Protein AF-A0A9W8NUR6-F1 (afdb_monomer)

Organism: NCBI:txid2804962

Secondary structure (DSSP, 8-state):
-EEE--BTTSPPHHHHHHHHHHHHHHTT-HHHHTTSPPEEEEEEE---TTSHHHHHHHHHGGG---B-EEEEEEPPP--GGG---HHHHHHHHHHHHHHHHHIIIII-----SSS---SS-------STT--S-TTTS-TTTT-TT--S---HHHHHHHHHHHHHHHHHHEEETTEE-SS-PPP-SSS--SS----GGGGGGHHHHHHHHHHHHHHHHHHTTS---GGG--TT----TTTTTTTTSHHHHHHHHTEETTEEPP-S---S-TT-

Solvent-accessible surface area (backbone atoms only — not comparable to full-atom values): 16425 Å² total; per-residue (Å²): 111,49,78,47,73,50,52,61,87,55,78,56,68,68,56,53,48,50,51,44,47,52,48,25,63,77,66,71,37,60,74,50,58,79,76,47,84,48,76,77,46,75,49,77,46,78,63,49,73,92,38,73,66,20,42,46,38,72,72,47,44,92,78,42,84,58,56,29,43,36,40,37,35,52,56,87,78,82,59,70,48,78,49,84,51,64,65,60,51,50,45,50,56,43,48,51,52,37,49,50,51,44,28,39,76,73,59,70,37,73,88,61,76,40,50,73,92,83,81,89,76,94,85,71,80,90,61,92,64,80,72,62,45,64,72,90,33,46,28,75,58,81,70,37,90,86,57,81,72,82,71,46,74,35,41,55,54,44,22,51,49,39,48,54,49,48,48,28,23,25,25,54,45,57,82,38,71,32,98,72,56,43,84,70,59,90,90,53,78,57,101,62,76,65,60,22,80,68,40,50,72,48,51,63,46,55,53,51,53,50,49,30,47,50,50,20,55,57,57,50,68,78,53,80,88,55,80,94,61,70,57,95,77,65,89,68,40,76,66,21,36,68,61,33,39,28,55,48,52,53,44,68,52,53,44,41,55,87,89,39,79,47,89,78,89,61,83,72,96,47,84,92,64

Radius of gyration: 20.48 Å; Cα contacts (8 Å, |Δi|>4): 313; chains: 1; bounding box: 48×46×61 Å

InterPro domains:
  IPR040976 Fungal-type protein kinase [PF17667] (123-167)

Sequence (273 aa):
MKISFPSRSRPPEDALIREARLKAESTDAHWALNHLPQIVDSITLTYDESTVQGRLKSHLKEKYEERVMRVASLGKPHPLSELEDPRDFAQVFYDILQIHQWLYECAGILHHDLSIWQHHDIDKDPSSNHRTSTRPFMSTELLNPAWKGGHYYRHDLESLFYTMLCIACRYERPGAPAAEPRAYPKRSPPAKIPIQPYFAGFESWLKSIYRSTRFGYLDSSKYSPEPDLVDQDSDFDWTTLNKCVCYATIRLTMSSFEGNHLETRWAGCNPDH

Structure (mmCIF, N/CA/C/O backbone):
data_AF-A0A9W8NUR6-F1
#
_entry.id   AF-A0A9W8NUR6-F1
#
loop_
_atom_site.group_PDB
_atom_site.id
_atom_site.type_symbol
_atom_site.label_atom_id
_atom_site.label_alt_id
_atom_site.label_comp_id
_atom_site.label_asym_id
_atom_site.label_entity_id
_atom_site.label_seq_id
_atom_site.pdbx_PDB_ins_code
_atom_site.Cartn_x
_atom_site.Cartn_y
_atom_site.Cartn_z
_atom_site.occupancy
_atom_site.B_iso_or_equiv
_atom_site.auth_seq_id
_atom_site.auth_comp_id
_atom_site.auth_asym_id
_atom_site.auth_atom_id
_atom_site.pdbx_PDB_model_num
ATOM 1 N N . MET A 1 1 ? -4.612 -14.502 -13.938 1.00 86.69 1 MET A N 1
ATOM 2 C CA . MET A 1 1 ? -3.753 -13.986 -15.027 1.00 86.69 1 MET A CA 1
ATOM 3 C C . MET A 1 1 ? -3.793 -12.466 -15.003 1.00 86.69 1 MET A C 1
ATOM 5 O O . MET A 1 1 ? -4.883 -11.912 -14.922 1.00 86.69 1 MET A O 1
ATOM 9 N N . LYS A 1 2 ? -2.633 -11.808 -15.044 1.00 86.81 2 LYS A N 1
ATOM 10 C CA . LYS A 1 2 ? -2.458 -10.351 -15.096 1.00 86.81 2 LYS A CA 1
ATOM 11 C C . LYS A 1 2 ? -1.761 -9.992 -16.407 1.00 86.81 2 LYS A C 1
ATOM 13 O O . LYS A 1 2 ? -0.772 -10.630 -16.756 1.00 86.81 2 LYS A O 1
ATOM 18 N N . ILE A 1 3 ? -2.272 -8.988 -17.117 1.00 89.44 3 ILE A N 1
ATOM 19 C CA . ILE A 1 3 ? -1.682 -8.457 -18.354 1.00 89.44 3 ILE A CA 1
ATOM 20 C C . ILE A 1 3 ? -1.356 -6.984 -18.120 1.00 89.44 3 ILE A C 1
ATOM 22 O O . ILE A 1 3 ? -2.191 -6.240 -17.608 1.00 89.44 3 ILE A O 1
ATOM 26 N N . SER A 1 4 ? -0.149 -6.557 -18.482 1.00 87.75 4 SER A N 1
ATOM 27 C CA . SER A 1 4 ? 0.302 -5.175 -18.303 1.00 87.75 4 SER A CA 1
ATOM 28 C C . SER A 1 4 ? 1.178 -4.700 -19.461 1.00 87.75 4 SER A C 1
ATOM 30 O O . SER A 1 4 ? 1.796 -5.505 -20.156 1.00 87.75 4 SER A O 1
ATOM 32 N N . PHE A 1 5 ? 1.238 -3.378 -19.644 1.00 89.75 5 PHE A N 1
ATOM 33 C CA . PHE A 1 5 ? 2.014 -2.714 -20.699 1.00 89.75 5 PHE A CA 1
ATOM 34 C C . PHE A 1 5 ? 2.997 -1.676 -20.120 1.00 89.75 5 PHE A C 1
ATOM 36 O O . PHE A 1 5 ? 2.871 -0.476 -20.407 1.00 89.75 5 PHE A O 1
ATOM 43 N N . PRO A 1 6 ? 3.923 -2.080 -19.227 1.00 86.94 6 PRO A N 1
ATOM 44 C CA . PRO A 1 6 ? 4.861 -1.152 -18.610 1.00 86.94 6 PRO A CA 1
ATOM 45 C C . PRO A 1 6 ? 5.901 -0.639 -19.613 1.00 86.94 6 PRO A C 1
ATOM 47 O O . PRO A 1 6 ? 6.127 -1.237 -20.668 1.00 86.94 6 PRO A O 1
ATOM 50 N N . SER A 1 7 ? 6.570 0.453 -19.239 1.00 87.12 7 SER A N 1
ATOM 51 C CA . SER A 1 7 ? 7.815 0.872 -19.885 1.00 87.12 7 SER A CA 1
ATOM 52 C C . SER A 1 7 ? 8.827 -0.273 -19.887 1.00 87.12 7 SER A C 1
ATOM 54 O O . SER A 1 7 ? 8.942 -1.002 -18.897 1.00 87.12 7 SER A O 1
ATOM 56 N N . ARG A 1 8 ? 9.576 -0.427 -20.981 1.00 85.38 8 ARG A N 1
ATOM 57 C CA . ARG A 1 8 ? 10.606 -1.464 -21.129 1.00 85.38 8 ARG A CA 1
ATOM 58 C C . ARG A 1 8 ? 11.689 -1.350 -20.055 1.00 85.38 8 ARG A C 1
ATOM 60 O O . ARG A 1 8 ? 12.219 -2.374 -19.636 1.00 85.38 8 ARG A O 1
ATOM 67 N N . SER A 1 9 ? 11.989 -0.133 -19.603 1.00 84.31 9 SER A N 1
ATOM 68 C CA . SER A 1 9 ? 12.975 0.125 -18.548 1.00 84.31 9 SER A CA 1
ATOM 69 C C . SER A 1 9 ? 12.507 -0.302 -17.154 1.00 84.31 9 SER A C 1
ATOM 71 O O . SER A 1 9 ? 13.335 -0.475 -16.265 1.00 84.31 9 SER A O 1
ATOM 73 N N . ARG A 1 10 ? 11.197 -0.494 -16.934 1.00 82.69 10 ARG A N 1
ATOM 74 C CA . ARG A 1 10 ? 10.672 -0.895 -15.623 1.00 82.69 10 ARG A CA 1
ATOM 75 C C . ARG A 1 10 ? 11.061 -2.349 -15.331 1.00 82.69 10 ARG A C 1
ATOM 77 O O . ARG A 1 10 ? 10.761 -3.202 -16.171 1.00 82.69 10 ARG A O 1
ATOM 84 N N . PRO A 1 11 ? 11.606 -2.684 -14.148 1.00 84.62 11 PRO A N 1
ATOM 85 C CA . PRO A 1 11 ? 11.867 -4.072 -13.770 1.00 84.62 11 PRO A CA 1
ATOM 86 C C . PRO A 1 11 ? 10.617 -4.964 -13.898 1.00 84.62 11 PRO A C 1
ATOM 88 O O . PRO A 1 11 ? 9.498 -4.471 -13.703 1.00 84.62 11 PRO A O 1
ATOM 91 N N . PRO A 1 12 ? 10.757 -6.246 -14.280 1.00 86.12 12 PRO A N 1
ATOM 92 C CA . PRO A 1 12 ? 9.650 -7.200 -14.299 1.00 86.12 12 PRO A CA 1
ATOM 93 C C . PRO A 1 12 ? 9.082 -7.401 -12.893 1.00 86.12 12 PRO A C 1
ATOM 95 O O . PRO A 1 12 ? 9.830 -7.660 -11.957 1.00 86.12 12 PRO A O 1
ATOM 98 N N . GLU A 1 13 ? 7.761 -7.297 -12.738 1.00 85.31 13 GLU A N 1
ATOM 99 C CA . GLU A 1 13 ? 7.093 -7.557 -11.453 1.00 85.31 13 GLU A CA 1
ATOM 100 C C . GLU A 1 13 ? 7.357 -8.987 -10.971 1.00 85.31 13 GLU A C 1
ATOM 102 O O . GLU A 1 13 ? 7.552 -9.218 -9.783 1.00 85.31 13 GLU A O 1
ATOM 107 N N . ASP A 1 14 ? 7.435 -9.942 -11.899 1.00 90.19 14 ASP A N 1
ATOM 108 C CA . ASP A 1 14 ? 7.749 -11.325 -11.581 1.00 90.19 14 ASP A CA 1
ATOM 109 C C . ASP A 1 14 ? 9.176 -11.502 -11.050 1.00 90.19 14 ASP A C 1
ATOM 111 O O . ASP A 1 14 ? 9.386 -12.290 -10.131 1.00 90.19 14 ASP A O 1
ATOM 115 N N . ALA A 1 15 ? 10.140 -10.735 -11.566 1.00 89.81 15 ALA A N 1
ATOM 116 C CA . ALA A 1 15 ? 11.499 -10.722 -11.035 1.00 89.81 15 ALA A CA 1
ATOM 117 C C . ALA A 1 15 ? 11.530 -10.167 -9.602 1.00 89.81 15 ALA A C 1
ATOM 119 O O . ALA A 1 15 ? 12.113 -10.802 -8.728 1.00 89.81 15 ALA A O 1
ATOM 120 N N . LEU A 1 16 ? 10.826 -9.056 -9.345 1.00 90.50 16 LEU A N 1
ATOM 121 C CA . LEU A 1 16 ? 10.731 -8.447 -8.011 1.00 90.50 16 LEU A CA 1
ATOM 122 C C . LEU A 1 16 ? 10.086 -9.394 -6.988 1.00 90.50 16 LEU A C 1
ATOM 124 O O . LEU A 1 16 ? 10.583 -9.546 -5.876 1.00 90.50 16 LEU A O 1
ATOM 128 N N . ILE A 1 17 ? 8.998 -10.074 -7.361 1.00 91.12 17 ILE A N 1
ATOM 129 C CA . ILE A 1 17 ? 8.348 -11.059 -6.485 1.00 91.12 17 ILE A CA 1
ATOM 130 C C . ILE A 1 17 ? 9.282 -12.249 -6.228 1.00 91.12 17 ILE A C 1
ATOM 132 O O . ILE A 1 17 ? 9.370 -12.711 -5.093 1.00 91.12 17 ILE A O 1
ATOM 136 N N . ARG A 1 18 ? 9.985 -12.763 -7.248 1.00 92.75 18 ARG A N 1
ATOM 137 C CA . ARG A 1 18 ? 10.946 -13.868 -7.067 1.00 92.75 18 ARG A CA 1
ATOM 138 C C . ARG A 1 18 ? 12.084 -13.467 -6.133 1.00 92.75 18 ARG A C 1
ATOM 140 O O . ARG A 1 18 ? 12.420 -14.243 -5.247 1.00 92.75 18 ARG A O 1
ATOM 147 N N . GLU A 1 19 ? 12.622 -12.264 -6.291 1.00 92.25 19 GLU A N 1
ATOM 148 C CA . GLU A 1 19 ? 13.654 -11.713 -5.412 1.00 92.25 19 GLU A CA 1
ATOM 149 C C . GLU A 1 19 ? 13.158 -11.576 -3.969 1.00 92.25 19 GLU A C 1
ATOM 151 O O . GLU A 1 19 ? 13.817 -12.061 -3.053 1.00 92.25 19 GLU A O 1
ATOM 156 N N . ALA A 1 20 ? 11.957 -11.026 -3.761 1.00 93.12 20 ALA A N 1
ATOM 157 C CA . ALA A 1 20 ? 11.340 -10.942 -2.438 1.00 93.12 20 ALA A CA 1
ATOM 158 C C . ALA A 1 20 ? 11.170 -12.328 -1.795 1.00 93.12 20 ALA A C 1
ATOM 160 O O . ALA A 1 20 ? 11.473 -12.517 -0.621 1.00 93.12 20 ALA A O 1
ATOM 161 N N . ARG A 1 21 ? 10.720 -13.329 -2.559 1.00 94.50 21 ARG A N 1
ATOM 162 C CA . ARG A 1 21 ? 10.550 -14.695 -2.041 1.00 94.50 21 ARG A CA 1
ATOM 163 C C . ARG A 1 21 ? 11.890 -15.345 -1.687 1.00 94.50 21 ARG A C 1
ATOM 165 O O . ARG A 1 21 ? 12.012 -15.885 -0.593 1.00 94.50 21 ARG A O 1
ATOM 172 N N . LEU A 1 22 ? 12.901 -15.223 -2.551 1.00 94.00 22 LEU A N 1
ATOM 173 C CA . LEU A 1 22 ? 14.264 -15.696 -2.268 1.00 94.00 22 LEU A CA 1
ATOM 174 C C . LEU A 1 22 ? 14.853 -15.007 -1.034 1.00 94.00 22 LEU A C 1
ATOM 176 O O . LEU A 1 22 ? 15.496 -15.653 -0.209 1.00 94.00 22 LEU A O 1
ATOM 180 N N . LYS A 1 23 ? 14.603 -13.703 -0.876 1.00 93.25 23 LYS A N 1
ATOM 181 C CA . LYS A 1 23 ? 15.016 -12.956 0.310 1.00 93.25 23 LYS A CA 1
ATOM 182 C C . LYS A 1 23 ? 14.362 -13.535 1.558 1.00 93.25 23 LYS A C 1
ATOM 184 O O . LYS A 1 23 ? 15.088 -13.856 2.492 1.00 93.25 23 LYS A O 1
ATOM 189 N N . ALA A 1 24 ? 13.043 -13.739 1.540 1.00 94.81 24 ALA A N 1
ATOM 190 C CA . ALA A 1 24 ? 12.308 -14.322 2.659 1.00 94.81 24 ALA A CA 1
ATOM 191 C C . ALA A 1 24 ? 12.832 -15.715 3.047 1.00 94.81 24 ALA A C 1
ATOM 193 O O . ALA A 1 24 ? 12.990 -15.988 4.233 1.00 94.81 24 ALA A O 1
ATOM 194 N N . GLU A 1 25 ? 13.160 -16.564 2.070 1.00 95.19 25 GLU A N 1
ATOM 195 C CA . GLU A 1 25 ? 13.785 -17.874 2.306 1.00 95.19 25 GLU A CA 1
ATOM 196 C C . GLU A 1 25 ? 15.191 -17.742 2.913 1.00 95.19 25 GLU A C 1
ATOM 198 O O . GLU A 1 25 ? 15.508 -18.411 3.893 1.00 95.19 25 GLU A O 1
ATOM 203 N N . SER A 1 26 ? 16.026 -16.845 2.377 1.00 93.94 26 SER A N 1
ATOM 204 C CA . SER A 1 26 ? 17.409 -16.646 2.839 1.00 93.94 26 SER A CA 1
ATOM 205 C C . SER A 1 26 ? 17.517 -16.027 4.237 1.00 93.94 26 SER A C 1
ATOM 207 O O . SER A 1 26 ? 18.537 -16.198 4.901 1.00 93.94 26 SER A O 1
ATOM 209 N N . THR A 1 27 ? 16.488 -15.297 4.679 1.00 89.88 27 THR A N 1
ATOM 210 C CA . THR A 1 27 ? 16.457 -14.607 5.978 1.00 89.88 27 THR A CA 1
ATOM 211 C C . THR A 1 27 ? 15.543 -15.290 6.996 1.00 89.88 27 THR A C 1
ATOM 213 O O . THR A 1 27 ? 15.206 -14.661 7.994 1.00 89.88 27 THR A O 1
ATOM 216 N N . ASP A 1 28 ? 15.087 -16.520 6.728 1.00 89.19 28 ASP A N 1
ATOM 217 C CA . ASP A 1 28 ? 14.152 -17.275 7.585 1.00 89.19 28 ASP A CA 1
ATOM 218 C C . ASP A 1 28 ? 12.835 -16.517 7.885 1.00 89.19 28 ASP A C 1
ATOM 220 O O . ASP A 1 28 ? 12.138 -16.739 8.874 1.00 89.19 28 ASP A O 1
ATOM 224 N N . ALA A 1 29 ? 12.446 -15.590 7.002 1.00 92.12 29 ALA A N 1
ATOM 225 C CA . ALA A 1 29 ? 11.220 -14.804 7.123 1.00 92.12 29 ALA A CA 1
ATOM 226 C C . ALA A 1 29 ? 10.037 -15.553 6.487 1.00 92.12 29 ALA A C 1
ATOM 228 O O . ALA A 1 29 ? 9.318 -15.020 5.641 1.00 92.12 29 ALA A O 1
ATOM 229 N N . HIS A 1 30 ? 9.826 -16.810 6.885 1.00 92.81 30 HIS A N 1
ATOM 230 C CA . HIS A 1 30 ? 8.835 -17.697 6.266 1.00 92.81 30 HIS A CA 1
ATOM 231 C C . HIS A 1 30 ? 7.400 -17.158 6.308 1.00 92.81 30 HIS A C 1
ATOM 233 O O . HIS A 1 30 ? 6.621 -17.424 5.394 1.00 92.81 30 HIS A O 1
ATOM 239 N N . TRP A 1 31 ? 7.052 -16.346 7.310 1.00 94.56 31 TRP A N 1
ATOM 240 C CA . TRP A 1 31 ? 5.743 -15.694 7.381 1.00 94.56 31 TRP A CA 1
ATOM 241 C C . TRP A 1 31 ? 5.467 -14.817 6.145 1.00 94.56 31 TRP A C 1
ATOM 243 O O . TRP A 1 31 ? 4.336 -14.794 5.666 1.00 94.56 31 TRP A O 1
ATOM 253 N N . ALA A 1 32 ? 6.488 -14.150 5.590 1.00 94.56 32 ALA A N 1
ATOM 254 C CA . ALA A 1 32 ? 6.349 -13.266 4.436 1.00 94.56 32 ALA A CA 1
ATOM 255 C C . ALA A 1 32 ? 5.962 -14.046 3.171 1.00 94.56 32 ALA A C 1
ATOM 257 O O . ALA A 1 32 ? 5.205 -13.545 2.344 1.00 94.56 32 ALA A O 1
ATOM 258 N N . LEU A 1 33 ? 6.392 -15.307 3.039 1.00 93.69 33 LEU A N 1
ATOM 259 C CA . LEU A 1 33 ? 6.051 -16.160 1.892 1.00 93.69 33 LEU A CA 1
ATOM 260 C C . LEU A 1 33 ? 4.545 -16.415 1.754 1.00 93.69 33 LEU A C 1
ATOM 262 O O . LEU A 1 33 ? 4.090 -16.640 0.629 1.00 93.69 33 LEU A O 1
ATOM 266 N N . ASN A 1 34 ? 3.800 -16.350 2.866 1.00 92.31 34 ASN A N 1
ATOM 267 C CA . ASN A 1 34 ? 2.338 -16.472 2.899 1.00 92.31 34 ASN A CA 1
ATOM 268 C C . ASN A 1 34 ? 1.627 -15.205 2.402 1.00 92.31 34 ASN A C 1
ATOM 270 O O . ASN A 1 34 ? 0.471 -15.273 1.995 1.00 92.31 34 ASN A O 1
ATOM 274 N N . HIS A 1 35 ? 2.323 -14.066 2.417 1.00 91.94 35 HIS A N 1
ATOM 275 C CA . HIS A 1 35 ? 1.796 -12.753 2.029 1.00 91.94 35 HIS A CA 1
ATOM 276 C C . HIS A 1 35 ? 2.362 -12.249 0.697 1.00 91.94 35 HIS A C 1
ATOM 278 O O . HIS A 1 35 ? 1.911 -11.234 0.170 1.00 91.94 35 HIS A O 1
ATOM 284 N N . LEU A 1 36 ? 3.331 -12.964 0.118 1.00 91.94 36 LEU A N 1
ATOM 285 C CA . LEU A 1 36 ? 3.868 -12.696 -1.214 1.00 91.94 36 LEU A CA 1
ATOM 286 C C . LEU A 1 36 ? 3.117 -13.507 -2.281 1.00 91.94 36 LEU A C 1
ATOM 288 O O . LEU A 1 36 ? 2.903 -14.708 -2.093 1.00 91.94 36 LEU A O 1
ATOM 292 N N . PRO A 1 37 ? 2.802 -12.919 -3.453 1.00 90.81 37 PRO A N 1
ATOM 293 C CA . PRO A 1 37 ? 2.173 -13.655 -4.542 1.00 90.81 37 PRO A CA 1
ATOM 294 C C . PRO A 1 37 ? 2.992 -14.879 -4.967 1.00 90.81 37 PRO A C 1
ATOM 296 O O . PRO A 1 37 ? 4.224 -14.847 -5.018 1.00 90.81 37 PRO A O 1
ATOM 299 N N . GLN A 1 38 ? 2.302 -15.957 -5.334 1.00 91.38 38 GLN A N 1
ATOM 300 C CA . GLN A 1 38 ? 2.923 -17.101 -5.993 1.00 91.38 38 GLN A CA 1
ATOM 301 C C . GLN A 1 38 ? 2.870 -16.901 -7.507 1.00 91.38 38 GLN A C 1
ATOM 303 O O . GLN A 1 38 ? 1.792 -16.706 -8.067 1.00 91.38 38 GLN A O 1
ATOM 308 N N . ILE A 1 39 ? 4.015 -16.975 -8.180 1.00 91.12 39 ILE A N 1
ATOM 309 C CA . ILE A 1 39 ? 4.076 -16.937 -9.644 1.00 91.12 39 ILE A CA 1
ATOM 310 C C . ILE A 1 39 ? 4.057 -18.366 -10.164 1.00 91.12 39 ILE A C 1
ATOM 312 O O . ILE A 1 39 ? 4.955 -19.148 -9.860 1.00 91.12 39 ILE A O 1
ATOM 316 N N . VAL A 1 40 ? 3.039 -18.680 -10.958 1.00 92.75 40 VAL A N 1
ATOM 317 C CA . VAL A 1 40 ? 2.925 -19.946 -11.686 1.00 92.75 40 VAL A CA 1
ATOM 318 C C . VAL A 1 40 ? 3.732 -19.868 -12.977 1.00 92.75 40 VAL A C 1
ATOM 320 O O . VAL A 1 40 ? 4.522 -20.761 -13.258 1.00 92.75 40 VAL A O 1
ATOM 323 N N . ASP A 1 41 ? 3.559 -18.785 -13.737 1.00 93.19 41 ASP A N 1
ATOM 324 C CA . ASP A 1 41 ? 4.258 -18.561 -15.004 1.00 93.19 41 ASP A CA 1
ATOM 325 C C . ASP A 1 41 ? 4.332 -17.062 -15.337 1.00 93.19 41 ASP A C 1
ATOM 327 O O . ASP A 1 41 ? 3.488 -16.279 -14.885 1.00 93.19 41 ASP A O 1
ATOM 331 N N . SER A 1 42 ? 5.325 -16.648 -16.120 1.00 94.94 42 SER A N 1
ATOM 332 C CA . SER A 1 42 ? 5.467 -15.271 -16.600 1.00 94.94 42 SER A CA 1
ATOM 333 C C . SER A 1 42 ? 6.138 -15.208 -17.971 1.00 94.94 42 SER A C 1
ATOM 335 O O . SER A 1 42 ? 7.093 -15.922 -18.260 1.00 94.94 42 SER A O 1
ATOM 337 N N . ILE A 1 43 ? 5.656 -14.302 -18.823 1.00 95.06 43 ILE A N 1
ATOM 338 C CA . ILE A 1 43 ? 6.239 -14.034 -20.139 1.00 95.06 43 ILE A CA 1
ATOM 339 C C . ILE A 1 43 ? 6.278 -12.533 -20.422 1.00 95.06 43 ILE A C 1
ATOM 341 O O . ILE A 1 43 ? 5.347 -11.783 -20.112 1.00 95.06 43 ILE A O 1
ATOM 345 N N . THR A 1 44 ? 7.372 -12.095 -21.045 1.00 95.25 44 THR A N 1
ATOM 346 C CA . THR A 1 44 ? 7.523 -10.747 -21.598 1.00 95.25 44 THR A CA 1
ATOM 347 C C . THR A 1 44 ? 7.547 -10.833 -23.117 1.00 95.25 44 THR A C 1
ATOM 349 O O . THR A 1 44 ? 8.427 -11.465 -23.693 1.00 95.25 44 THR A O 1
ATOM 352 N N . LEU A 1 45 ? 6.590 -10.173 -23.760 1.00 92.88 45 LEU A N 1
ATOM 353 C CA . LEU A 1 45 ? 6.488 -10.051 -25.207 1.00 92.88 45 LEU A CA 1
ATOM 354 C C . LEU A 1 45 ? 7.002 -8.675 -25.634 1.00 92.88 45 LEU A C 1
ATOM 356 O O . LEU A 1 45 ? 6.583 -7.634 -25.110 1.00 92.88 45 LEU A O 1
ATOM 360 N N . THR A 1 46 ? 7.927 -8.681 -26.587 1.00 92.19 46 THR A N 1
ATOM 361 C CA . THR A 1 46 ? 8.476 -7.483 -27.220 1.00 92.19 46 THR A CA 1
ATOM 362 C C . THR A 1 46 ? 7.790 -7.219 -28.557 1.00 92.19 46 THR A C 1
ATOM 364 O O . THR A 1 46 ? 7.077 -8.062 -29.097 1.00 92.19 46 THR A O 1
ATOM 367 N N . TYR A 1 47 ? 7.989 -6.012 -29.074 1.00 91.44 47 TYR A N 1
ATOM 368 C CA . TYR A 1 47 ? 7.378 -5.542 -30.308 1.00 91.44 47 TYR A CA 1
ATOM 369 C C . TYR A 1 47 ? 8.444 -5.390 -31.390 1.00 91.44 47 TYR A C 1
ATOM 371 O O . TYR A 1 47 ? 9.428 -4.678 -31.186 1.00 91.44 47 TYR A O 1
ATOM 379 N N . ASP A 1 48 ? 8.241 -6.040 -32.533 1.00 89.69 48 ASP A N 1
ATOM 380 C CA . ASP A 1 48 ? 9.055 -5.852 -33.737 1.00 89.69 48 ASP A CA 1
ATOM 381 C C . ASP A 1 48 ? 8.383 -4.873 -34.720 1.00 89.69 48 ASP A C 1
ATOM 383 O O . ASP A 1 48 ? 7.262 -4.407 -34.490 1.00 89.69 48 ASP A O 1
ATOM 387 N N . GLU A 1 49 ? 9.046 -4.568 -35.837 1.00 89.25 49 GLU A N 1
ATOM 388 C CA . GLU A 1 49 ? 8.548 -3.630 -36.858 1.00 89.25 49 GLU A CA 1
ATOM 389 C C . GLU A 1 49 ? 7.250 -4.085 -37.557 1.00 89.25 49 GLU A C 1
ATOM 391 O O . GLU A 1 49 ? 6.562 -3.271 -38.180 1.00 89.25 49 GLU A O 1
ATOM 396 N N . SER A 1 50 ? 6.861 -5.358 -37.428 1.00 92.00 50 SER A N 1
ATOM 397 C CA . SER A 1 50 ? 5.578 -5.860 -37.933 1.00 92.00 50 SER A CA 1
ATOM 398 C C . SER A 1 50 ? 4.397 -5.463 -37.034 1.00 92.00 50 SER A C 1
ATOM 400 O O . SER A 1 50 ? 3.249 -5.401 -37.488 1.00 92.00 50 SER A O 1
ATOM 402 N N . THR A 1 51 ? 4.660 -5.106 -35.775 1.00 90.75 51 THR A N 1
ATOM 403 C CA . THR A 1 51 ? 3.646 -4.654 -34.811 1.00 90.75 51 THR A CA 1
ATOM 404 C C . THR A 1 51 ? 3.386 -3.145 -34.897 1.00 90.75 51 THR A C 1
ATOM 406 O O . THR A 1 51 ? 4.210 -2.368 -35.382 1.00 90.75 51 THR A O 1
ATOM 409 N N . VAL A 1 52 ? 2.232 -2.688 -34.394 1.00 89.75 52 VAL A N 1
ATOM 410 C CA . VAL A 1 52 ? 1.912 -1.247 -34.327 1.00 89.75 52 VAL A CA 1
ATOM 411 C C . VAL A 1 52 ? 2.929 -0.506 -33.456 1.00 89.75 52 VAL A C 1
ATOM 413 O O . VAL A 1 52 ? 3.387 0.571 -33.819 1.00 89.75 52 VAL A O 1
ATOM 416 N N . GLN A 1 53 ? 3.311 -1.097 -32.329 1.00 90.19 53 GLN A N 1
ATOM 417 C CA . GLN A 1 53 ? 4.227 -0.531 -31.348 1.00 90.19 53 GLN A CA 1
ATOM 418 C C . GLN A 1 53 ? 5.645 -0.414 -31.914 1.00 90.19 53 GLN A C 1
ATOM 420 O O . GLN A 1 53 ? 6.278 0.624 -31.736 1.00 90.19 53 GLN A O 1
ATOM 425 N N . GLY A 1 54 ? 6.123 -1.419 -32.657 1.00 90.25 54 GLY A N 1
ATOM 426 C CA . GLY A 1 54 ? 7.412 -1.326 -33.343 1.00 90.25 54 GLY A CA 1
ATOM 427 C C . GLY A 1 54 ? 7.409 -0.277 -34.452 1.00 90.25 54 GLY A C 1
ATOM 428 O O . GLY A 1 54 ? 8.334 0.527 -34.520 1.00 90.25 54 GLY A O 1
ATOM 429 N N . ARG A 1 55 ? 6.330 -0.172 -35.244 1.00 93.00 55 ARG A N 1
ATOM 430 C CA . ARG A 1 55 ? 6.190 0.920 -36.228 1.00 93.00 55 ARG A CA 1
ATOM 431 C C . ARG A 1 55 ? 6.168 2.303 -35.577 1.00 93.00 55 ARG A C 1
ATOM 433 O O . ARG A 1 55 ? 6.805 3.224 -36.085 1.00 93.00 55 ARG A O 1
ATOM 440 N N . LEU A 1 56 ? 5.463 2.454 -34.453 1.00 91.00 56 LEU A N 1
ATOM 441 C CA . LEU A 1 56 ? 5.441 3.702 -33.684 1.00 91.00 56 LEU A CA 1
ATOM 442 C C . LEU A 1 56 ? 6.833 4.051 -33.157 1.00 91.00 56 LEU A C 1
ATOM 444 O O . LEU A 1 56 ? 7.243 5.201 -33.292 1.00 91.00 56 LEU A O 1
ATOM 448 N N . LYS A 1 57 ? 7.579 3.071 -32.636 1.00 89.31 57 LYS A N 1
ATOM 449 C CA . LYS A 1 57 ? 8.974 3.253 -32.222 1.00 89.31 57 LYS A CA 1
ATOM 450 C C . LYS A 1 57 ? 9.844 3.736 -33.384 1.00 89.31 57 LYS A C 1
ATOM 452 O O . LYS A 1 57 ? 10.550 4.729 -33.225 1.00 89.31 57 LYS A O 1
ATOM 457 N N . SER A 1 58 ? 9.763 3.103 -34.556 1.00 89.94 58 SER A N 1
ATOM 458 C CA . SER A 1 58 ? 10.552 3.508 -35.731 1.00 89.94 58 SER A CA 1
ATOM 459 C C . SER A 1 58 ? 10.186 4.912 -36.233 1.00 89.94 58 SER A C 1
ATOM 461 O O . SER A 1 58 ? 11.062 5.659 -36.669 1.00 89.94 58 SER A O 1
ATOM 463 N N . HIS A 1 59 ? 8.911 5.307 -36.133 1.00 91.81 59 HIS A N 1
ATOM 464 C CA . HIS A 1 59 ? 8.439 6.627 -36.560 1.00 91.81 59 HIS A CA 1
ATOM 465 C C . HIS A 1 59 ? 8.789 7.750 -35.568 1.00 91.81 59 HIS A C 1
ATOM 467 O O . HIS A 1 59 ? 9.260 8.812 -35.972 1.00 91.81 59 HIS A O 1
ATOM 473 N N . LEU A 1 60 ? 8.561 7.527 -34.271 1.00 92.00 60 LEU A N 1
ATOM 474 C CA . LEU A 1 60 ? 8.685 8.542 -33.218 1.00 92.00 60 LEU A CA 1
ATOM 475 C C . LEU A 1 60 ? 10.079 8.583 -32.566 1.00 92.00 60 LEU A C 1
ATOM 477 O O . LEU A 1 60 ? 10.418 9.584 -31.932 1.00 92.00 60 LEU A O 1
ATOM 481 N N . LYS A 1 61 ? 10.901 7.540 -32.750 1.00 88.81 61 LYS A N 1
ATOM 482 C CA . LYS A 1 61 ? 12.294 7.443 -32.280 1.00 88.81 61 LYS A CA 1
ATOM 483 C C . LYS A 1 61 ? 12.420 7.803 -30.793 1.00 88.81 61 LYS A C 1
ATOM 485 O O . LYS A 1 61 ? 11.751 7.203 -29.960 1.00 88.81 61 LYS A O 1
ATOM 490 N N . GLU A 1 62 ? 13.242 8.795 -30.460 1.00 85.25 62 GLU A N 1
ATOM 491 C CA . GLU A 1 62 ? 13.522 9.244 -29.089 1.00 85.25 62 GLU A CA 1
ATOM 492 C C . GLU A 1 62 ? 12.295 9.812 -28.365 1.00 85.25 62 GLU A C 1
ATOM 494 O O . GLU A 1 62 ? 12.261 9.844 -27.140 1.00 85.25 62 GLU A O 1
ATOM 499 N N . LYS A 1 63 ? 11.254 10.219 -29.103 1.00 85.62 63 LYS A N 1
ATOM 500 C CA . LYS A 1 63 ? 9.994 10.701 -28.517 1.00 85.62 63 LYS A CA 1
ATOM 501 C C . LYS A 1 63 ? 9.058 9.563 -28.100 1.00 85.62 63 LYS A C 1
ATOM 503 O O . LYS A 1 63 ? 7.981 9.831 -27.571 1.00 85.62 63 LYS A O 1
ATOM 508 N N . TYR A 1 64 ? 9.424 8.307 -28.365 1.00 86.69 64 TYR A N 1
ATOM 509 C CA . TYR A 1 64 ? 8.630 7.141 -28.000 1.00 86.69 64 TYR A CA 1
ATOM 510 C C . TYR A 1 64 ? 9.149 6.486 -26.725 1.00 86.69 64 TYR A C 1
ATOM 512 O O . TYR A 1 64 ? 10.255 5.950 -26.683 1.00 86.69 64 TYR A O 1
ATOM 520 N N . GLU A 1 65 ? 8.304 6.449 -25.701 1.00 87.06 65 GLU A N 1
ATOM 521 C CA . GLU A 1 65 ? 8.539 5.601 -24.540 1.00 87.06 65 GLU A CA 1
ATOM 522 C C . GLU A 1 65 ? 8.270 4.137 -24.920 1.00 87.06 65 GLU A C 1
ATOM 524 O O . GLU A 1 65 ? 7.119 3.716 -25.062 1.00 87.06 65 GLU A O 1
ATOM 529 N N . GLU A 1 66 ? 9.335 3.355 -25.094 1.00 88.25 66 GLU A N 1
ATOM 530 C CA . GLU A 1 66 ? 9.214 1.942 -25.440 1.00 88.25 66 GLU A CA 1
ATOM 531 C C . GLU A 1 66 ? 8.520 1.155 -24.325 1.00 88.25 66 GLU A C 1
ATOM 533 O O . GLU A 1 66 ? 8.918 1.202 -23.161 1.00 88.25 66 GLU A O 1
ATOM 538 N N . ARG A 1 67 ? 7.497 0.382 -24.695 1.00 89.69 67 ARG A N 1
ATOM 539 C CA . ARG A 1 67 ? 6.735 -0.479 -23.785 1.00 89.69 67 ARG A CA 1
ATOM 540 C C . ARG A 1 67 ? 6.887 -1.939 -24.170 1.00 89.69 67 ARG A C 1
ATOM 542 O O . ARG A 1 67 ? 7.181 -2.253 -25.317 1.00 89.69 67 ARG A O 1
ATOM 549 N N . VAL A 1 68 ? 6.642 -2.829 -23.217 1.00 92.00 68 VAL A N 1
ATOM 550 C CA . VAL A 1 68 ? 6.578 -4.285 -23.428 1.00 92.00 68 VAL A CA 1
ATOM 551 C C . VAL A 1 68 ? 5.250 -4.815 -22.908 1.00 92.00 68 VAL A C 1
ATOM 553 O O . VAL A 1 68 ? 4.664 -4.209 -22.014 1.00 92.00 68 VAL A O 1
ATOM 556 N N . MET A 1 69 ? 4.756 -5.926 -23.451 1.00 93.50 69 MET A N 1
ATOM 557 C CA . MET A 1 69 ? 3.607 -6.624 -22.871 1.00 93.50 69 MET A CA 1
ATOM 558 C C . MET A 1 69 ? 4.117 -7.676 -21.893 1.00 93.50 69 MET A C 1
ATOM 560 O O . MET A 1 69 ? 4.908 -8.538 -22.264 1.00 93.50 69 MET A O 1
ATOM 564 N N . ARG A 1 70 ? 3.668 -7.618 -20.641 1.00 92.81 70 ARG A N 1
ATOM 565 C CA . ARG A 1 70 ? 3.982 -8.628 -19.625 1.00 92.81 70 ARG A CA 1
ATOM 566 C C . ARG A 1 70 ? 2.721 -9.358 -19.220 1.00 92.81 70 ARG A C 1
ATOM 568 O O . ARG A 1 70 ? 1.733 -8.719 -18.847 1.00 92.81 70 ARG A O 1
ATOM 575 N N . VAL A 1 71 ? 2.778 -10.681 -19.278 1.00 93.94 71 VAL A N 1
ATOM 576 C CA . VAL A 1 71 ? 1.713 -11.573 -18.826 1.00 93.94 71 VAL A CA 1
ATOM 577 C C . VAL A 1 71 ? 2.254 -12.397 -17.669 1.00 93.94 71 VAL A C 1
ATOM 579 O O . VAL A 1 71 ? 3.298 -13.026 -17.797 1.00 93.94 71 VAL A O 1
ATOM 582 N N . ALA A 1 72 ? 1.547 -12.384 -16.543 1.00 92.56 72 ALA A N 1
ATOM 583 C CA . ALA A 1 72 ? 1.875 -13.192 -15.376 1.00 92.56 72 ALA A CA 1
ATOM 584 C C . ALA A 1 72 ? 0.662 -14.020 -14.939 1.00 92.56 72 ALA A C 1
ATOM 586 O O . ALA A 1 72 ? -0.449 -13.508 -14.752 1.00 92.56 72 ALA A O 1
ATOM 587 N N . SER A 1 73 ? 0.880 -15.313 -14.750 1.00 91.81 73 SER A N 1
ATOM 588 C CA . SER A 1 73 ? -0.053 -16.232 -14.113 1.00 91.81 73 SER A CA 1
ATOM 589 C C . SER A 1 73 ? 0.322 -16.336 -12.644 1.00 91.81 73 SER A C 1
ATOM 591 O O . SER A 1 73 ? 1.366 -16.877 -12.293 1.00 91.81 73 SER A O 1
ATOM 593 N N . LEU A 1 74 ? -0.525 -15.774 -11.788 1.00 88.69 74 LEU A N 1
ATOM 594 C CA . LEU A 1 74 ? -0.359 -15.789 -10.339 1.00 88.69 74 LEU A CA 1
ATOM 595 C C . LEU A 1 74 ? -1.273 -16.854 -9.725 1.00 88.69 74 LEU A C 1
ATOM 597 O O . LEU A 1 74 ? -2.329 -17.156 -10.293 1.00 88.69 74 LEU A O 1
ATOM 601 N N . GLY A 1 75 ? -0.879 -17.382 -8.566 1.00 86.31 75 GLY A N 1
ATOM 602 C CA . GLY A 1 75 ? -1.734 -18.207 -7.715 1.00 86.31 75 GLY A CA 1
ATOM 603 C C . GLY A 1 75 ? -3.058 -17.502 -7.411 1.00 86.31 75 GLY A C 1
ATOM 604 O O . GLY A 1 75 ? -3.153 -16.273 -7.472 1.00 86.31 75 GLY A O 1
ATOM 605 N N . LYS A 1 76 ? -4.108 -18.283 -7.136 1.00 82.31 76 LYS A N 1
ATOM 606 C CA . LYS A 1 76 ? -5.453 -17.746 -6.902 1.00 82.31 76 LYS A CA 1
ATOM 607 C C . LYS A 1 76 ? -5.430 -16.820 -5.671 1.00 82.31 76 LYS A C 1
ATOM 609 O O . LYS A 1 76 ? -5.121 -17.309 -4.588 1.00 82.31 76 LYS A O 1
ATOM 614 N N . PRO A 1 77 ? -5.766 -15.521 -5.804 1.00 77.88 77 PRO A N 1
ATOM 615 C CA . PRO A 1 77 ? -5.938 -14.665 -4.641 1.00 77.88 77 PRO A CA 1
ATOM 616 C C . PRO A 1 77 ? -7.232 -15.039 -3.912 1.00 77.88 77 PRO A C 1
ATOM 618 O O . PRO A 1 77 ? -8.237 -15.364 -4.553 1.00 77.88 77 PRO A O 1
ATOM 621 N N . HIS A 1 78 ? -7.212 -14.946 -2.587 1.00 81.12 78 HIS A N 1
ATOM 622 C CA . HIS A 1 78 ? -8.411 -15.033 -1.762 1.00 81.12 78 HIS A CA 1
ATOM 623 C C . HIS A 1 78 ? -9.060 -13.645 -1.682 1.00 81.12 78 HIS A C 1
ATOM 625 O O . HIS A 1 78 ? -8.423 -12.704 -1.199 1.00 81.12 78 HIS A O 1
ATOM 631 N N . PRO A 1 79 ? -10.273 -13.450 -2.225 1.00 82.88 79 PRO A N 1
ATOM 632 C CA . PRO A 1 79 ? -10.936 -12.161 -2.185 1.00 82.88 79 PRO A CA 1
ATOM 633 C C . PRO A 1 79 ? -11.327 -11.795 -0.753 1.00 82.88 79 PRO A C 1
ATOM 635 O O . PRO A 1 79 ? -11.819 -12.619 0.009 1.00 82.88 79 PRO A O 1
ATOM 638 N N . LEU A 1 80 ? -11.222 -10.505 -0.434 1.00 81.31 80 LEU A N 1
ATOM 639 C CA . LEU A 1 80 ? -11.663 -9.940 0.844 1.00 81.31 80 LEU A CA 1
ATOM 640 C C . LEU A 1 80 ? -13.131 -10.260 1.186 1.00 81.31 80 LEU A C 1
ATOM 642 O O . LEU A 1 80 ? -13.503 -10.225 2.350 1.00 81.31 80 LEU A O 1
ATOM 646 N N . SER A 1 81 ? -13.963 -10.570 0.187 1.00 82.06 81 SER A N 1
ATOM 647 C CA . SER A 1 81 ? -15.362 -10.975 0.365 1.00 82.06 81 SER A CA 1
ATOM 648 C C . SER A 1 81 ? -15.553 -12.356 0.996 1.00 82.06 81 SER A C 1
ATOM 650 O O . SER A 1 81 ? -16.675 -12.677 1.365 1.00 82.06 81 SER A O 1
ATOM 652 N N . GLU A 1 82 ? -14.505 -13.182 1.073 1.00 86.12 82 GLU A N 1
ATOM 653 C CA . GLU A 1 82 ? -14.535 -14.471 1.786 1.00 86.12 82 GLU A CA 1
ATOM 654 C C . GLU A 1 82 ? -14.461 -14.293 3.314 1.00 86.12 82 GLU A C 1
ATOM 656 O O . GLU A 1 82 ? -14.684 -15.249 4.048 1.00 86.12 82 GLU A O 1
ATOM 661 N N . LEU A 1 83 ? -14.166 -13.082 3.800 1.00 86.62 83 LEU A N 1
ATOM 662 C CA . LEU A 1 83 ? -14.047 -12.781 5.225 1.00 86.62 83 LEU A CA 1
ATOM 663 C C . LEU A 1 83 ? -15.415 -12.402 5.808 1.00 86.62 83 LEU A C 1
ATOM 665 O O . LEU A 1 83 ? -16.050 -11.455 5.340 1.00 86.62 83 LEU A O 1
ATOM 669 N N . GLU A 1 84 ? -15.844 -13.120 6.847 1.00 86.06 84 GLU A N 1
ATOM 670 C CA . GLU A 1 84 ? -17.106 -12.863 7.562 1.00 86.06 84 GLU A CA 1
ATOM 671 C C . GLU A 1 84 ? -16.906 -12.162 8.914 1.00 86.06 84 GLU A C 1
ATOM 673 O O . GLU A 1 84 ? -17.799 -11.443 9.362 1.00 86.06 84 GLU A O 1
ATOM 678 N N . ASP A 1 85 ? -15.747 -12.351 9.556 1.00 91.44 85 ASP A N 1
ATOM 679 C CA . ASP A 1 85 ? -15.411 -11.732 10.840 1.00 91.44 85 ASP A CA 1
ATOM 680 C C . ASP A 1 85 ? -14.680 -10.386 10.620 1.00 91.44 85 ASP A C 1
ATOM 682 O O . ASP A 1 85 ? -13.634 -10.343 9.955 1.00 91.44 85 ASP A O 1
ATOM 686 N N . PRO A 1 86 ? -15.177 -9.262 11.179 1.00 93.00 86 PRO A N 1
ATOM 687 C CA . PRO A 1 86 ? -14.461 -7.987 11.190 1.00 93.00 86 PRO A CA 1
ATOM 688 C C . PRO A 1 86 ? -13.030 -8.071 11.741 1.00 93.00 86 PRO A C 1
ATOM 690 O O . PRO A 1 86 ? -12.162 -7.330 11.273 1.00 93.00 86 PRO A O 1
ATOM 693 N N . ARG A 1 87 ? -12.757 -8.968 12.697 1.00 95.00 87 ARG A N 1
ATOM 694 C CA . ARG A 1 87 ? -11.416 -9.166 13.260 1.00 95.00 87 ARG A CA 1
ATOM 695 C C . ARG A 1 87 ? -10.458 -9.791 12.250 1.00 95.00 87 ARG A C 1
ATOM 697 O O . ARG A 1 87 ? -9.319 -9.339 12.158 1.00 95.00 87 ARG A O 1
ATOM 704 N N . ASP A 1 88 ? -10.908 -10.765 11.462 1.00 94.25 88 ASP A N 1
ATOM 705 C CA . ASP A 1 88 ? -10.092 -11.343 10.385 1.00 94.25 88 ASP A CA 1
ATOM 706 C C . ASP A 1 88 ? -9.813 -10.295 9.302 1.00 94.25 88 ASP A C 1
ATOM 708 O O . ASP A 1 88 ? -8.696 -10.175 8.799 1.00 94.25 88 ASP A O 1
ATOM 712 N N . PHE A 1 89 ? -10.804 -9.450 9.010 1.00 92.75 89 PHE A N 1
ATOM 713 C CA . PHE A 1 89 ? -10.632 -8.301 8.123 1.00 92.75 89 PHE A CA 1
ATOM 714 C C . PHE A 1 89 ? -9.569 -7.319 8.637 1.00 92.75 89 PHE A C 1
ATOM 716 O O . PHE A 1 89 ? -8.729 -6.836 7.873 1.00 92.75 89 PHE A O 1
ATOM 723 N N . ALA A 1 90 ? -9.580 -7.040 9.942 1.00 95.75 90 ALA A N 1
ATOM 724 C CA . ALA A 1 90 ? -8.591 -6.191 10.593 1.00 95.75 90 ALA A CA 1
ATOM 725 C C . ALA A 1 90 ? -7.192 -6.821 10.549 1.00 95.75 90 ALA A C 1
ATOM 727 O O . ALA A 1 90 ? -6.221 -6.127 10.234 1.00 95.75 90 ALA A O 1
ATOM 728 N N . GLN A 1 91 ? -7.095 -8.136 10.781 1.00 96.88 91 GLN A N 1
ATOM 729 C CA . GLN A 1 91 ? -5.845 -8.883 10.659 1.00 96.88 91 GLN A CA 1
ATOM 730 C C . GLN A 1 91 ? -5.276 -8.792 9.244 1.00 96.88 91 GLN A C 1
ATOM 732 O O . GLN A 1 91 ? -4.081 -8.568 9.104 1.00 96.88 91 GLN A O 1
ATOM 737 N N . VAL A 1 92 ? -6.103 -8.874 8.199 1.00 94.81 92 VAL A N 1
ATOM 738 C CA . VAL A 1 92 ? -5.624 -8.747 6.814 1.00 94.81 92 VAL A CA 1
ATOM 739 C C . VAL A 1 92 ? -5.020 -7.370 6.543 1.00 94.81 92 VAL A C 1
ATOM 741 O O . VAL A 1 92 ? -3.937 -7.290 5.970 1.00 94.81 92 VAL A O 1
ATOM 744 N N . PHE A 1 93 ? -5.643 -6.272 6.982 1.00 95.38 93 PHE A N 1
ATOM 745 C CA . PHE A 1 93 ? -5.015 -4.952 6.826 1.00 95.38 93 PHE A CA 1
ATOM 746 C C . PHE A 1 93 ? -3.724 -4.815 7.627 1.00 95.38 93 PHE A C 1
ATOM 748 O O . PHE A 1 93 ? -2.783 -4.160 7.172 1.00 95.38 93 PHE A O 1
ATOM 755 N N . TYR A 1 94 ? -3.670 -5.422 8.810 1.00 97.00 94 TYR A N 1
ATOM 756 C CA . TYR A 1 94 ? -2.460 -5.427 9.614 1.00 97.00 94 TYR A CA 1
ATOM 757 C C . TYR A 1 94 ? -1.352 -6.278 8.977 1.00 97.00 94 TYR A C 1
ATOM 759 O O . TYR A 1 94 ? -0.193 -5.876 8.971 1.00 97.00 94 TYR A O 1
ATOM 767 N N . ASP A 1 95 ? -1.690 -7.405 8.358 1.00 96.00 95 ASP A N 1
ATOM 768 C CA . ASP A 1 95 ? -0.763 -8.234 7.588 1.00 96.00 95 ASP A CA 1
ATOM 769 C C . ASP A 1 95 ? -0.243 -7.489 6.347 1.00 96.00 95 ASP A C 1
ATOM 771 O O . ASP A 1 95 ? 0.955 -7.550 6.071 1.00 96.00 95 ASP A O 1
ATOM 775 N N . ILE A 1 96 ? -1.089 -6.698 5.666 1.00 94.56 96 ILE A N 1
ATOM 776 C CA . ILE A 1 96 ? -0.673 -5.809 4.563 1.00 94.56 96 ILE A CA 1
ATOM 777 C C . ILE A 1 96 ? 0.360 -4.783 5.040 1.00 94.56 96 ILE A C 1
ATOM 779 O O . ILE A 1 96 ? 1.376 -4.592 4.375 1.00 94.56 96 ILE A O 1
ATOM 783 N N . LEU A 1 97 ? 0.134 -4.138 6.190 1.00 95.25 97 LEU A N 1
ATOM 784 C CA . LEU A 1 97 ? 1.101 -3.199 6.768 1.00 95.25 97 LEU A CA 1
ATOM 785 C C . LEU A 1 97 ? 2.443 -3.889 7.049 1.00 95.25 97 LEU A C 1
ATOM 787 O O . LEU A 1 97 ? 3.497 -3.355 6.715 1.00 95.25 97 LEU A O 1
ATOM 791 N N . GLN A 1 98 ? 2.400 -5.080 7.646 1.00 95.19 98 GLN A N 1
ATOM 792 C CA . GLN A 1 98 ? 3.598 -5.818 8.036 1.00 95.19 98 GLN A CA 1
ATOM 793 C C . GLN A 1 98 ? 4.405 -6.283 6.822 1.00 95.19 98 GLN A C 1
ATOM 795 O O . GLN A 1 98 ? 5.622 -6.099 6.801 1.00 95.19 98 GLN A O 1
ATOM 800 N N . ILE A 1 99 ? 3.759 -6.854 5.796 1.00 94.50 99 ILE A N 1
ATOM 801 C CA . ILE A 1 99 ? 4.464 -7.277 4.575 1.00 94.50 99 ILE A CA 1
ATOM 802 C C . ILE A 1 99 ? 4.983 -6.081 3.781 1.00 94.50 99 ILE A C 1
ATOM 804 O O . ILE A 1 99 ? 6.070 -6.159 3.215 1.00 94.50 99 ILE A O 1
ATOM 808 N N . HIS A 1 100 ? 4.255 -4.961 3.777 1.00 93.62 100 HIS A N 1
ATOM 809 C CA . HIS A 1 100 ? 4.699 -3.716 3.153 1.00 93.62 100 HIS A CA 1
ATOM 810 C C . HIS A 1 100 ? 5.967 -3.175 3.826 1.00 93.62 100 HIS A C 1
ATOM 812 O O . HIS A 1 100 ? 6.955 -2.912 3.139 1.00 93.62 100 HIS A O 1
ATOM 818 N N . GLN A 1 101 ? 5.991 -3.130 5.162 1.00 92.75 101 GLN A N 1
ATOM 819 C CA . GLN A 1 101 ? 7.178 -2.733 5.919 1.00 92.75 101 GLN A CA 1
ATOM 820 C C . GLN A 1 101 ? 8.356 -3.691 5.676 1.00 92.75 101 GLN A C 1
ATOM 822 O O . GLN A 1 101 ? 9.482 -3.241 5.472 1.00 92.75 101 GLN A O 1
ATOM 827 N N . TRP A 1 102 ? 8.112 -5.006 5.641 1.00 93.81 102 TRP A N 1
ATOM 828 C CA . TRP A 1 102 ? 9.162 -5.999 5.394 1.00 93.81 102 TRP A CA 1
ATOM 829 C C . TRP A 1 102 ? 9.748 -5.880 3.984 1.00 93.81 102 TRP A C 1
ATOM 831 O O . TRP A 1 102 ? 10.965 -5.933 3.804 1.00 93.81 102 TRP A O 1
ATOM 841 N N . LEU A 1 103 ? 8.895 -5.668 2.978 1.00 91.44 103 LEU A N 1
ATOM 842 C CA . LEU A 1 103 ? 9.332 -5.400 1.611 1.00 91.44 103 LEU A CA 1
ATOM 843 C C . LEU A 1 103 ? 10.217 -4.151 1.563 1.00 91.44 103 LEU A C 1
ATOM 845 O O . LEU A 1 103 ? 11.292 -4.199 0.967 1.00 91.44 103 LEU A O 1
ATOM 849 N N . TYR A 1 104 ? 9.815 -3.075 2.241 1.00 88.81 104 TYR A N 1
ATOM 850 C CA . TYR A 1 104 ? 10.574 -1.830 2.282 1.00 88.81 104 TYR A CA 1
ATOM 851 C C . TYR A 1 104 ? 11.940 -1.991 2.965 1.00 88.81 104 TYR A C 1
ATOM 853 O O . TYR A 1 104 ? 12.962 -1.667 2.365 1.00 88.81 104 TYR A O 1
ATOM 861 N N . GLU A 1 105 ? 11.975 -2.509 4.194 1.00 88.56 105 GLU A N 1
ATOM 862 C CA . GLU A 1 105 ? 13.203 -2.544 5.002 1.00 88.56 105 GLU A CA 1
ATOM 863 C C . GLU A 1 105 ? 14.137 -3.702 4.639 1.00 88.56 105 GLU A C 1
ATOM 865 O O . GLU A 1 105 ? 15.356 -3.550 4.687 1.00 88.56 105 GLU A O 1
ATOM 870 N N . CYS A 1 106 ? 13.591 -4.876 4.303 1.00 88.50 106 CYS A N 1
ATOM 871 C CA . CYS A 1 106 ? 14.390 -6.085 4.103 1.00 88.50 106 CYS A CA 1
ATOM 872 C C . CYS A 1 106 ? 14.620 -6.400 2.629 1.00 88.50 106 CYS A C 1
ATOM 874 O O . CYS A 1 106 ? 15.742 -6.741 2.251 1.00 88.50 106 CYS A O 1
ATOM 876 N N . ALA A 1 107 ? 13.575 -6.328 1.803 1.00 84.81 107 ALA A N 1
ATOM 877 C CA . ALA A 1 107 ? 13.709 -6.602 0.374 1.00 84.81 107 ALA A CA 1
ATOM 878 C C . ALA A 1 107 ? 14.206 -5.379 -0.406 1.00 84.81 107 ALA A C 1
ATOM 880 O O . ALA A 1 107 ? 14.606 -5.528 -1.555 1.00 84.81 107 ALA A O 1
ATOM 881 N N . GLY A 1 108 ? 14.185 -4.187 0.205 1.00 82.94 108 GLY A N 1
ATOM 882 C CA . GLY A 1 108 ? 14.453 -2.945 -0.505 1.00 82.94 108 GLY A CA 1
ATOM 883 C C . GLY A 1 108 ? 13.500 -2.807 -1.684 1.00 82.94 108 GLY A C 1
ATOM 884 O O . GLY A 1 108 ? 13.948 -2.462 -2.766 1.00 82.94 108 GLY A O 1
ATOM 885 N N . ILE A 1 109 ? 12.223 -3.162 -1.485 1.00 79.62 109 ILE A N 1
ATOM 886 C CA . ILE A 1 109 ? 11.115 -3.087 -2.439 1.00 79.62 109 ILE A CA 1
ATOM 887 C C . ILE A 1 109 ? 10.059 -2.163 -1.842 1.00 79.62 109 ILE A C 1
ATOM 889 O O . ILE A 1 109 ? 9.379 -2.492 -0.877 1.00 79.62 109 ILE A O 1
ATOM 893 N N . LEU A 1 110 ? 9.862 -1.010 -2.459 1.00 71.25 110 LEU A N 1
ATOM 894 C CA . LEU A 1 110 ? 8.664 -0.210 -2.237 1.00 71.25 110 LEU A CA 1
ATOM 895 C C . LEU A 1 110 ? 7.527 -0.812 -3.077 1.00 71.25 110 LEU A C 1
ATOM 897 O O . LEU A 1 110 ? 7.740 -1.214 -4.224 1.00 71.25 110 LEU A O 1
ATOM 901 N N . HIS A 1 111 ? 6.318 -0.893 -2.514 1.00 59.16 111 HIS A N 1
ATOM 902 C CA . HIS A 1 111 ? 5.181 -1.581 -3.144 1.00 59.16 111 HIS A CA 1
ATOM 903 C C . HIS A 1 111 ? 4.751 -0.933 -4.477 1.00 59.16 111 HIS A C 1
ATOM 905 O O . HIS A 1 111 ? 4.239 -1.626 -5.353 1.00 59.16 111 HIS A O 1
ATOM 911 N N . HIS A 1 112 ? 5.073 0.349 -4.702 1.00 63.03 112 HIS A N 1
ATOM 912 C CA . HIS A 1 112 ? 5.230 0.948 -6.040 1.00 63.03 112 HIS A CA 1
ATOM 913 C C . HIS A 1 112 ? 4.054 0.759 -7.016 1.00 63.03 112 HIS A C 1
ATOM 915 O O . HIS A 1 112 ? 4.247 0.798 -8.245 1.00 63.03 112 HIS A O 1
ATOM 921 N N . ASP A 1 113 ? 2.815 0.659 -6.525 1.00 44.41 113 ASP A N 1
ATOM 922 C CA . ASP A 1 113 ? 1.636 0.881 -7.371 1.00 44.41 113 ASP A CA 1
ATOM 923 C C . ASP A 1 113 ? 1.428 2.391 -7.566 1.00 44.41 113 ASP A C 1
ATOM 925 O O . ASP A 1 113 ? 0.403 2.945 -7.179 1.00 44.41 113 ASP A O 1
ATOM 929 N N . LEU A 1 114 ? 2.510 3.023 -8.073 1.00 44.19 114 LEU A N 1
ATOM 930 C CA . LEU A 1 114 ? 2.752 4.410 -8.477 1.00 44.19 114 LEU A CA 1
ATOM 931 C C . LEU A 1 114 ? 4.257 4.769 -8.453 1.00 44.19 114 LEU A C 1
ATOM 933 O O . LEU A 1 114 ? 4.849 4.943 -7.400 1.00 44.19 114 LEU A O 1
ATOM 937 N N . SER A 1 115 ? 4.861 4.912 -9.632 1.00 35.59 115 SER A N 1
ATOM 938 C CA . SER A 1 115 ? 6.126 5.625 -9.920 1.00 35.59 115 SER A CA 1
ATOM 939 C C . SER A 1 115 ? 7.365 5.467 -9.001 1.00 35.59 115 SER A C 1
ATOM 941 O O . SER A 1 115 ? 7.601 6.274 -8.113 1.00 35.59 115 SER A O 1
ATOM 943 N N . ILE A 1 116 ? 8.215 4.512 -9.406 1.00 36.69 116 ILE A N 1
ATOM 944 C CA . ILE A 1 116 ? 9.677 4.599 -9.645 1.00 36.69 116 ILE A CA 1
ATOM 945 C C . ILE A 1 116 ? 10.615 4.999 -8.483 1.00 36.69 116 ILE A C 1
ATOM 947 O O . ILE A 1 116 ? 10.685 6.145 -8.057 1.00 36.69 116 ILE A O 1
ATOM 951 N N . TRP A 1 117 ? 11.466 4.022 -8.145 1.00 32.88 117 TRP A N 1
ATOM 952 C CA . TRP A 1 117 ? 12.838 4.117 -7.637 1.00 32.88 117 TRP A CA 1
ATOM 953 C C . TRP A 1 117 ? 13.570 5.4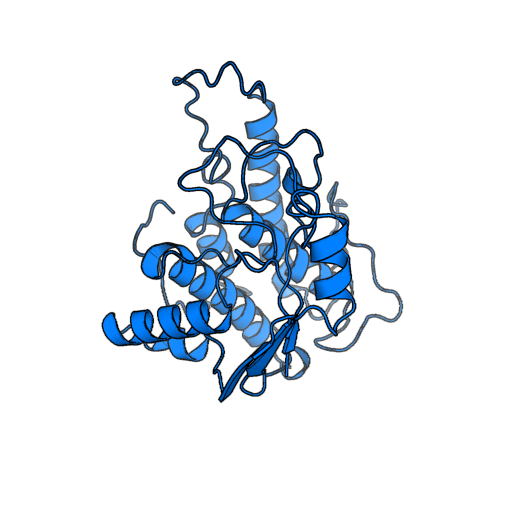26 -7.984 1.00 32.88 117 TRP A C 1
ATOM 955 O O . TRP A 1 117 ? 13.924 5.641 -9.141 1.00 32.88 117 TRP A O 1
ATOM 965 N N . GLN A 1 118 ? 13.898 6.240 -6.979 1.00 35.53 118 GLN A N 1
ATOM 966 C CA . GLN A 1 118 ? 14.967 7.238 -7.075 1.00 35.53 118 GLN A CA 1
ATOM 967 C C . GLN A 1 118 ? 16.107 6.865 -6.126 1.00 35.53 118 GLN A C 1
ATOM 969 O O . GLN A 1 118 ? 16.165 7.311 -4.988 1.00 35.53 118 GLN A O 1
ATOM 974 N N . HIS A 1 119 ? 17.056 6.089 -6.636 1.00 34.78 119 HIS A N 1
ATOM 975 C CA . HIS A 1 119 ? 18.458 6.315 -6.312 1.00 34.78 119 HIS A CA 1
ATOM 976 C C . HIS A 1 119 ? 19.203 6.373 -7.649 1.00 34.78 119 HIS A C 1
ATOM 978 O O . HIS A 1 119 ? 19.290 5.369 -8.347 1.00 34.78 119 HIS A O 1
ATOM 984 N N . HIS A 1 120 ? 19.683 7.577 -7.985 1.00 32.66 120 HIS A N 1
ATOM 985 C CA . HIS A 1 120 ? 20.427 7.972 -9.193 1.00 32.66 120 HIS A CA 1
ATOM 986 C C . HIS A 1 120 ? 19.622 8.148 -10.495 1.00 32.66 120 HIS A C 1
ATOM 988 O O . HIS A 1 120 ? 19.556 7.242 -11.314 1.00 32.66 120 HIS A O 1
ATOM 994 N N . ASP A 1 121 ? 19.029 9.334 -10.682 1.00 30.05 121 ASP A N 1
ATOM 995 C CA . ASP A 1 121 ? 19.128 10.141 -11.920 1.00 30.05 121 ASP A CA 1
ATOM 996 C C . ASP A 1 121 ? 18.155 11.332 -11.830 1.00 30.05 121 ASP A C 1
ATOM 998 O O . ASP A 1 121 ? 16.947 11.187 -12.011 1.00 30.05 121 ASP A O 1
ATOM 1002 N N . ILE A 1 122 ? 18.689 12.521 -11.528 1.00 35.81 122 ILE A N 1
ATOM 1003 C CA . ILE A 1 122 ? 17.931 13.779 -11.367 1.00 35.81 122 ILE A CA 1
ATOM 1004 C C . ILE A 1 122 ? 17.636 14.474 -12.720 1.00 35.81 122 ILE A C 1
ATOM 1006 O O . ILE A 1 122 ? 16.880 15.435 -12.758 1.00 35.81 122 ILE A O 1
ATOM 1010 N N . ASP A 1 123 ? 18.095 13.944 -13.860 1.00 31.98 123 ASP A N 1
ATOM 1011 C CA . ASP A 1 123 ? 18.126 14.707 -15.125 1.00 31.98 123 ASP A CA 1
ATOM 1012 C C . ASP A 1 123 ? 17.234 14.178 -16.267 1.00 31.98 123 ASP A C 1
ATOM 1014 O O . ASP A 1 123 ? 17.618 14.237 -17.438 1.00 31.98 123 ASP A O 1
ATOM 1018 N N . LYS A 1 124 ? 16.023 13.667 -16.000 1.00 33.53 124 LYS A N 1
ATOM 1019 C CA . LYS A 1 124 ? 15.086 13.336 -17.100 1.00 33.53 124 LYS A CA 1
ATOM 1020 C C . LYS A 1 124 ? 13.703 13.964 -16.944 1.00 33.53 124 LYS A C 1
ATOM 1022 O O . LYS A 1 124 ? 12.927 13.596 -16.067 1.00 33.53 124 LYS A O 1
ATOM 1027 N N . ASP A 1 125 ? 13.420 14.867 -17.885 1.00 32.41 125 ASP A N 1
ATOM 1028 C CA . ASP A 1 125 ? 12.127 15.483 -18.209 1.00 32.41 125 ASP A CA 1
ATOM 1029 C C . ASP A 1 125 ? 10.972 14.450 -18.256 1.00 32.41 125 ASP A C 1
ATOM 1031 O O . ASP A 1 125 ? 11.194 13.261 -18.532 1.00 32.41 125 ASP A O 1
ATOM 1035 N N . PRO A 1 126 ? 9.716 14.860 -17.996 1.00 34.25 126 PRO A N 1
ATOM 1036 C CA . PRO A 1 126 ? 8.653 13.962 -17.572 1.00 34.25 126 PRO A CA 1
ATOM 1037 C C . PRO A 1 126 ? 8.158 13.086 -18.727 1.00 34.25 126 PRO A C 1
ATOM 1039 O O . PRO A 1 126 ? 7.327 13.483 -19.543 1.00 34.25 126 PRO A O 1
ATOM 1042 N N . SER A 1 127 ? 8.611 11.834 -18.755 1.00 37.84 127 SER A N 1
ATOM 1043 C CA . SER A 1 127 ? 7.851 10.757 -19.400 1.00 37.84 127 SER A CA 1
ATOM 1044 C C . SER A 1 127 ? 6.617 10.419 -18.550 1.00 37.84 127 SER A C 1
ATOM 1046 O O . SER A 1 127 ? 6.453 10.938 -17.447 1.00 37.84 127 SER A O 1
ATOM 1048 N N . SER A 1 128 ? 5.713 9.577 -19.058 1.00 39.62 128 SER A N 1
ATOM 1049 C CA . SER A 1 128 ? 4.372 9.263 -18.519 1.00 39.62 128 SER A CA 1
ATOM 1050 C C . SER A 1 128 ? 4.299 8.677 -17.081 1.00 39.62 128 SER A C 1
ATOM 1052 O O . SER A 1 128 ? 3.268 8.158 -16.652 1.00 39.62 128 SER A O 1
ATOM 1054 N N . ASN A 1 129 ? 5.369 8.824 -16.305 1.00 44.78 129 ASN A N 1
ATOM 1055 C CA . ASN A 1 129 ? 5.660 8.338 -14.963 1.00 44.78 129 ASN A CA 1
ATOM 1056 C C . ASN A 1 129 ? 4.831 8.955 -13.827 1.00 44.78 129 ASN A C 1
ATOM 1058 O O . ASN A 1 129 ? 5.116 8.654 -12.680 1.00 44.78 129 ASN A O 1
ATOM 1062 N N . HIS A 1 130 ? 3.839 9.814 -14.079 1.00 41.00 130 HIS A N 1
ATOM 1063 C CA . HIS A 1 130 ? 3.202 10.596 -13.003 1.00 41.00 130 HIS A CA 1
ATOM 1064 C C . HIS A 1 130 ? 1.789 10.169 -12.579 1.00 41.00 130 HIS A C 1
ATOM 1066 O O . HIS A 1 130 ? 1.225 10.785 -11.678 1.00 41.00 130 HIS A O 1
ATOM 1072 N N . ARG A 1 131 ? 1.154 9.148 -13.176 1.00 43.78 131 ARG A N 1
ATOM 1073 C CA . ARG A 1 131 ? -0.249 8.818 -12.826 1.00 43.78 131 ARG A CA 1
ATOM 1074 C C . ARG A 1 131 ? -0.626 7.342 -12.962 1.00 43.78 131 ARG A C 1
ATOM 1076 O O . ARG A 1 131 ? -1.481 6.989 -13.766 1.00 43.78 131 ARG A O 1
ATOM 1083 N N . THR A 1 132 ? -0.066 6.494 -12.112 1.00 43.12 132 THR A N 1
ATOM 1084 C CA . THR A 1 132 ? -0.508 5.094 -11.922 1.00 43.12 132 THR A CA 1
ATOM 1085 C C . THR A 1 132 ? -1.217 4.831 -10.592 1.00 43.12 132 THR A C 1
ATOM 1087 O O . THR A 1 132 ? -1.319 3.692 -10.173 1.00 43.12 132 THR A O 1
ATOM 1090 N N . SER A 1 133 ? -1.767 5.859 -9.938 1.00 48.47 133 SER A N 1
ATOM 1091 C CA . SER A 1 133 ? -2.674 5.649 -8.809 1.00 48.47 133 SER A CA 1
ATOM 1092 C C . SER A 1 133 ? -4.067 5.681 -9.347 1.00 48.47 133 SER A C 1
ATOM 1094 O O . SER A 1 133 ? -4.425 6.561 -10.141 1.00 48.47 133 SER A O 1
ATOM 1096 N N . THR A 1 134 ? -4.909 4.849 -8.770 1.00 57.66 134 THR A N 1
ATOM 1097 C CA . THR A 1 134 ? -6.330 5.141 -8.783 1.00 57.66 134 THR A CA 1
ATOM 1098 C C . THR A 1 134 ? -6.527 6.408 -7.944 1.00 57.66 134 THR A C 1
ATOM 1100 O O . THR A 1 134 ? -6.450 6.365 -6.722 1.00 57.66 134 THR A O 1
ATOM 1103 N N . ARG A 1 135 ? -6.744 7.564 -8.601 1.00 64.88 135 ARG A N 1
ATOM 1104 C CA . ARG A 1 135 ? -6.863 8.909 -7.978 1.00 64.88 135 ARG A CA 1
ATOM 1105 C C . ARG A 1 135 ? -7.643 8.945 -6.644 1.00 64.88 135 ARG A C 1
ATOM 1107 O O . ARG A 1 135 ? -7.236 9.702 -5.760 1.00 64.88 135 ARG A O 1
ATOM 1114 N N . PRO A 1 136 ? -8.727 8.163 -6.451 1.00 70.75 136 PRO A N 1
ATOM 1115 C CA . PRO A 1 136 ? -9.397 8.016 -5.157 1.00 70.75 136 PRO A CA 1
ATOM 1116 C C . PRO A 1 136 ? -8.508 7.575 -3.977 1.00 70.75 136 PRO A C 1
ATOM 1118 O O . PRO A 1 136 ? -8.764 8.023 -2.859 1.00 70.75 136 PRO A O 1
ATOM 1121 N N . PHE A 1 137 ? -7.437 6.810 -4.203 1.00 78.31 137 PHE A N 1
ATOM 1122 C CA . PHE A 1 137 ? -6.537 6.255 -3.173 1.00 78.31 137 PHE A CA 1
ATOM 1123 C C . PHE A 1 137 ? -5.154 6.914 -3.121 1.00 78.31 137 PHE A C 1
ATOM 1125 O O . PHE A 1 137 ? -4.471 6.780 -2.125 1.00 78.31 137 PHE A O 1
ATOM 1132 N N . MET A 1 138 ? -4.780 7.692 -4.138 1.00 81.31 138 MET A N 1
ATOM 1133 C CA . MET A 1 138 ? -3.509 8.432 -4.190 1.00 81.31 138 MET A CA 1
ATOM 1134 C C . MET A 1 138 ? -3.279 9.325 -2.957 1.00 81.31 138 MET A C 1
ATOM 1136 O O . MET A 1 138 ? -4.220 9.984 -2.519 1.00 81.31 138 MET A O 1
ATOM 1140 N N . SER A 1 139 ? -2.063 9.421 -2.426 1.00 84.00 139 SER A N 1
ATOM 1141 C CA . SER A 1 139 ? -1.764 10.353 -1.327 1.00 84.00 139 SER A CA 1
ATOM 1142 C C . SER A 1 139 ? -2.100 11.811 -1.684 1.00 84.00 139 SER A C 1
ATOM 1144 O O . SER A 1 139 ? -2.158 12.195 -2.858 1.00 84.00 139 SER A O 1
ATOM 1146 N N . THR A 1 140 ? -2.344 12.642 -0.669 1.00 82.81 140 THR A N 1
ATOM 1147 C CA . THR A 1 140 ? -2.669 14.068 -0.853 1.00 82.81 140 THR A CA 1
ATOM 1148 C C . THR A 1 140 ? -1.563 14.803 -1.604 1.00 82.81 140 THR A C 1
ATOM 1150 O O . THR A 1 140 ? -1.838 15.615 -2.488 1.00 82.81 140 THR A O 1
ATOM 1153 N N . GLU A 1 141 ? -0.317 14.478 -1.283 1.00 82.31 141 GLU A N 1
ATOM 1154 C CA . GLU A 1 141 ? 0.868 15.095 -1.862 1.00 82.31 141 GLU A CA 1
ATOM 1155 C C . GLU A 1 141 ? 1.074 14.716 -3.337 1.00 82.31 141 GLU A C 1
ATOM 1157 O O . GLU A 1 141 ? 1.280 15.597 -4.164 1.00 82.31 141 GLU A O 1
ATOM 1162 N N . LEU A 1 142 ? 0.877 13.446 -3.715 1.00 81.75 142 LEU A N 1
ATOM 1163 C CA . LEU A 1 142 ? 0.966 13.008 -5.119 1.00 81.75 142 LEU A CA 1
ATOM 1164 C C . LEU A 1 142 ? -0.174 13.553 -5.998 1.00 81.75 142 LEU A C 1
ATOM 1166 O O . LEU A 1 142 ? -0.101 13.521 -7.227 1.00 81.75 142 LEU A O 1
ATOM 1170 N N . LEU A 1 143 ? -1.252 14.053 -5.385 1.00 80.56 143 LEU A N 1
ATOM 1171 C CA . LEU A 1 143 ? -2.312 14.777 -6.088 1.00 80.56 143 LEU A CA 1
ATOM 1172 C C . LEU A 1 143 ? -1.979 16.258 -6.308 1.00 80.56 143 LEU A C 1
ATOM 1174 O O . LEU A 1 143 ? -2.669 16.901 -7.106 1.00 80.56 143 LEU A O 1
ATOM 1178 N N . ASN A 1 144 ? -0.974 16.802 -5.616 1.00 80.19 144 ASN A N 1
ATOM 1179 C CA . ASN A 1 144 ? -0.555 18.191 -5.732 1.00 80.19 144 ASN A CA 1
ATOM 1180 C C . ASN A 1 144 ? 0.398 18.361 -6.930 1.00 80.19 144 ASN A C 1
ATOM 1182 O O . ASN A 1 144 ? 1.509 17.844 -6.891 1.00 80.19 144 ASN A O 1
ATOM 1186 N N . PRO A 1 145 ? 0.033 19.126 -7.976 1.00 76.25 145 PRO A N 1
ATOM 1187 C CA . PRO A 1 145 ? 0.917 19.362 -9.119 1.00 76.25 145 PRO A CA 1
ATOM 1188 C C . PRO A 1 145 ? 2.219 20.096 -8.771 1.00 76.25 145 PRO A C 1
ATOM 1190 O O . PRO A 1 145 ? 3.155 20.057 -9.560 1.00 76.25 145 PRO A O 1
ATOM 1193 N N . ALA A 1 146 ? 2.266 20.791 -7.630 1.00 76.88 146 ALA A N 1
ATOM 1194 C CA . ALA A 1 146 ? 3.467 21.468 -7.151 1.00 76.88 146 ALA A CA 1
ATOM 1195 C C . ALA A 1 146 ? 4.436 20.526 -6.418 1.00 76.88 146 ALA A C 1
ATOM 1197 O O . ALA A 1 146 ? 5.552 20.933 -6.101 1.00 76.88 146 ALA A O 1
ATOM 1198 N N . TRP A 1 147 ? 4.025 19.287 -6.130 1.00 79.38 147 TRP A N 1
ATOM 1199 C CA . TRP A 1 147 ? 4.901 18.303 -5.512 1.00 79.38 147 TRP A CA 1
ATOM 1200 C C . TRP A 1 147 ? 5.970 17.853 -6.504 1.00 79.38 147 TRP A C 1
ATOM 1202 O O . TRP A 1 147 ? 5.663 17.271 -7.543 1.00 79.38 147 TRP A O 1
ATOM 1212 N N . LYS A 1 148 ? 7.228 18.135 -6.165 1.00 72.75 148 LYS A N 1
ATOM 1213 C CA . LYS A 1 148 ? 8.405 17.712 -6.933 1.00 72.75 148 LYS A CA 1
ATOM 1214 C C . LYS A 1 148 ? 9.181 16.579 -6.263 1.00 72.75 148 LYS A C 1
ATOM 1216 O O . LYS A 1 148 ? 10.123 16.065 -6.856 1.00 72.75 148 LYS A O 1
ATOM 1221 N N . GLY A 1 149 ? 8.814 16.209 -5.035 1.00 67.44 149 GLY A N 1
ATOM 1222 C CA . GLY A 1 149 ? 9.445 15.086 -4.356 1.00 67.44 149 GLY A CA 1
ATOM 1223 C C . GLY A 1 149 ? 9.076 13.755 -5.012 1.00 67.44 149 GLY A C 1
ATOM 1224 O O . GLY A 1 149 ? 8.082 13.631 -5.732 1.00 67.44 149 GLY A O 1
ATOM 1225 N N . GLY A 1 150 ? 9.900 12.742 -4.771 1.00 74.56 150 GLY A N 1
ATOM 1226 C CA . GLY A 1 150 ? 9.621 11.382 -5.216 1.00 74.56 150 GLY A CA 1
ATOM 1227 C C . GLY A 1 150 ? 8.435 10.746 -4.482 1.00 74.56 150 GLY A C 1
ATOM 1228 O O . GLY A 1 150 ? 7.692 11.390 -3.733 1.00 74.56 150 GLY A O 1
ATOM 1229 N N . HIS A 1 151 ? 8.269 9.445 -4.700 1.00 78.3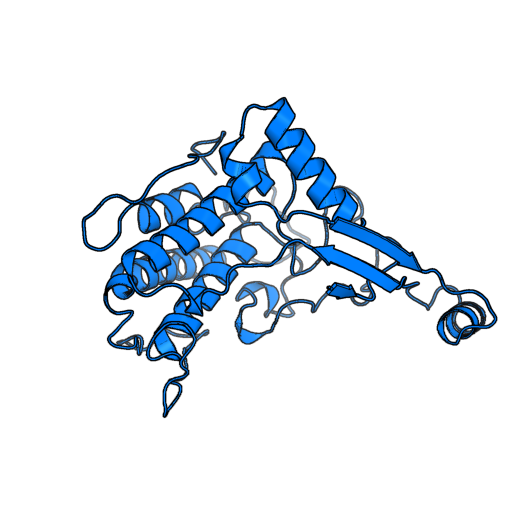8 151 HIS A N 1
ATOM 1230 C CA . HIS A 1 151 ? 7.337 8.619 -3.944 1.00 78.38 151 HIS A CA 1
ATOM 1231 C C . HIS A 1 151 ? 8.020 8.096 -2.672 1.00 78.38 151 HIS A C 1
ATOM 1233 O O . HIS A 1 151 ? 9.088 7.494 -2.749 1.00 78.38 151 HIS A O 1
ATOM 1239 N N . TYR A 1 152 ? 7.398 8.281 -1.510 1.00 85.50 152 TYR A N 1
ATOM 1240 C CA . TYR A 1 152 ? 7.889 7.767 -0.227 1.00 85.50 152 TYR A CA 1
ATOM 1241 C C . TYR A 1 152 ? 6.993 6.633 0.275 1.00 85.50 152 TYR A C 1
ATOM 1243 O O . TYR A 1 152 ? 5.806 6.595 -0.049 1.00 85.50 152 TYR A O 1
ATOM 1251 N N . TYR A 1 153 ? 7.505 5.743 1.133 1.00 86.94 153 TYR A N 1
ATOM 1252 C CA . TYR A 1 153 ? 6.696 4.643 1.683 1.00 86.94 153 TYR A CA 1
ATOM 1253 C C . TYR A 1 153 ? 5.448 5.149 2.430 1.00 86.94 153 TYR A C 1
ATOM 1255 O O . TYR A 1 153 ? 4.398 4.512 2.400 1.00 86.94 153 TYR A O 1
ATOM 1263 N N . ARG A 1 154 ? 5.506 6.341 3.043 1.00 90.06 154 ARG A N 1
ATOM 1264 C CA . ARG A 1 154 ? 4.341 6.955 3.698 1.00 90.06 154 ARG A CA 1
ATOM 1265 C C . ARG A 1 154 ? 3.179 7.238 2.738 1.00 90.06 154 ARG A C 1
ATOM 1267 O O . ARG A 1 154 ? 2.037 7.327 3.180 1.00 90.06 154 ARG A O 1
ATOM 1274 N N . HIS A 1 155 ? 3.441 7.388 1.434 1.00 89.00 155 HIS A N 1
ATOM 1275 C CA . HIS A 1 155 ? 2.381 7.531 0.431 1.00 89.00 155 HIS A CA 1
ATOM 1276 C C . HIS A 1 155 ? 1.604 6.224 0.260 1.00 89.00 155 HIS A C 1
ATOM 1278 O O . HIS A 1 155 ? 0.386 6.269 0.076 1.00 89.00 155 HIS A O 1
ATOM 1284 N N . ASP A 1 156 ? 2.273 5.075 0.384 1.00 89.25 156 ASP A N 1
ATOM 1285 C CA . ASP A 1 156 ? 1.610 3.769 0.421 1.00 89.25 156 ASP A CA 1
ATOM 1286 C C . ASP A 1 156 ? 0.797 3.615 1.715 1.00 89.25 156 ASP A C 1
ATOM 1288 O O . ASP A 1 156 ? -0.347 3.163 1.665 1.00 89.25 156 ASP A O 1
ATOM 1292 N N . LEU A 1 157 ? 1.323 4.074 2.860 1.00 92.50 157 LEU A N 1
ATOM 1293 C CA . LEU A 1 157 ? 0.586 4.077 4.134 1.0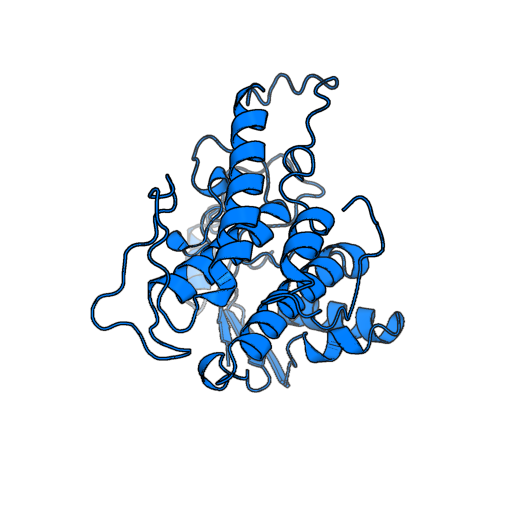0 92.50 157 LEU A CA 1
ATOM 1294 C C . LEU A 1 157 ? -0.686 4.941 4.065 1.00 92.50 157 LEU A C 1
ATOM 1296 O O . LEU A 1 157 ? -1.756 4.522 4.510 1.00 92.50 157 LEU A O 1
ATOM 1300 N N . GLU A 1 158 ? -0.607 6.126 3.452 1.00 91.12 158 GLU A N 1
ATOM 1301 C CA . GLU A 1 158 ? -1.781 6.974 3.213 1.00 91.12 158 GLU A CA 1
ATOM 1302 C C . GLU A 1 158 ? -2.771 6.310 2.233 1.00 91.12 158 GLU A C 1
ATOM 1304 O O . GLU A 1 158 ? -3.989 6.395 2.407 1.00 91.12 158 GLU A O 1
ATOM 1309 N N . SER A 1 159 ? -2.267 5.588 1.230 1.00 89.44 159 SER A N 1
ATOM 1310 C CA . SER A 1 159 ? -3.101 4.846 0.276 1.00 89.44 159 SER A CA 1
ATOM 1311 C C . SER A 1 159 ? -3.821 3.660 0.932 1.00 89.44 159 SER A C 1
ATOM 1313 O O . SER A 1 159 ? -5.004 3.424 0.656 1.00 89.44 159 SER A O 1
ATOM 1315 N N . LEU A 1 160 ? -3.157 2.952 1.851 1.00 91.81 160 LEU A N 1
ATOM 1316 C CA . LEU A 1 160 ? -3.759 1.909 2.683 1.00 91.81 160 LEU A CA 1
ATOM 1317 C C . LEU A 1 160 ? -4.880 2.493 3.551 1.00 91.81 160 LEU A C 1
ATOM 1319 O O . LEU A 1 160 ? -5.983 1.944 3.591 1.00 91.81 160 LEU A O 1
ATOM 1323 N N . PHE A 1 161 ? -4.645 3.658 4.162 1.00 92.44 161 PHE A N 1
ATOM 1324 C CA . PHE A 1 161 ? -5.675 4.392 4.897 1.00 92.44 161 PHE A CA 1
ATOM 1325 C C . PHE A 1 161 ? -6.896 4.717 4.026 1.00 92.44 161 PHE A C 1
ATOM 1327 O O . PHE A 1 161 ? -8.026 4.414 4.418 1.00 92.44 161 PHE A O 1
ATOM 1334 N N . TYR A 1 162 ? -6.707 5.278 2.826 1.00 88.56 162 TYR A N 1
ATOM 1335 C CA . TYR A 1 162 ? -7.835 5.574 1.936 1.00 88.56 162 TYR A CA 1
ATOM 1336 C C . TYR A 1 162 ? -8.559 4.322 1.442 1.00 88.56 162 TYR A C 1
ATOM 1338 O O . TYR A 1 162 ? -9.767 4.375 1.207 1.00 88.56 162 TYR A O 1
ATOM 1346 N N . THR A 1 163 ? -7.852 3.202 1.307 1.00 89.44 163 THR A N 1
ATOM 1347 C CA . THR A 1 163 ? -8.451 1.907 0.966 1.00 89.44 163 THR A CA 1
ATOM 1348 C C . THR A 1 163 ? -9.369 1.425 2.088 1.00 89.44 163 THR A C 1
ATOM 1350 O O . THR A 1 163 ? -10.543 1.150 1.830 1.00 89.44 163 THR A O 1
ATOM 1353 N N . MET A 1 164 ? -8.886 1.423 3.338 1.00 91.50 164 MET A N 1
ATOM 1354 C CA . MET A 1 164 ? -9.702 1.101 4.518 1.00 91.50 164 MET A CA 1
ATOM 1355 C C . MET A 1 164 ? -10.918 2.027 4.626 1.00 91.50 164 MET A C 1
ATOM 1357 O O . MET A 1 164 ? -12.044 1.565 4.797 1.00 91.50 164 MET A O 1
ATOM 1361 N N . LEU A 1 165 ? -10.711 3.336 4.456 1.00 89.44 165 LEU A N 1
ATOM 1362 C CA . LEU A 1 165 ? -11.769 4.342 4.527 1.00 89.44 165 LEU A CA 1
ATOM 1363 C C . LEU A 1 165 ? -12.846 4.127 3.452 1.00 89.44 165 LEU A C 1
ATOM 1365 O O . LEU A 1 165 ? -14.042 4.219 3.734 1.00 89.44 165 LEU A O 1
ATOM 1369 N N . CYS A 1 166 ? -12.426 3.841 2.220 1.00 87.94 166 CYS A N 1
ATOM 1370 C CA . CYS A 1 166 ? -13.316 3.568 1.098 1.00 87.94 166 CYS A CA 1
ATOM 1371 C C . CYS A 1 166 ? -14.171 2.328 1.357 1.00 87.94 166 CYS A C 1
ATOM 1373 O O . CYS A 1 166 ? -15.391 2.389 1.194 1.00 87.94 166 CYS A O 1
ATOM 1375 N N . ILE A 1 167 ? -13.546 1.237 1.807 1.00 88.38 167 ILE A N 1
ATOM 1376 C CA . ILE A 1 167 ? -14.246 -0.001 2.148 1.00 88.38 167 ILE A CA 1
ATOM 1377 C C . ILE A 1 167 ? -15.267 0.266 3.260 1.00 88.38 167 ILE A C 1
ATOM 1379 O O . ILE A 1 167 ? -16.458 0.026 3.068 1.00 88.38 167 ILE A O 1
ATOM 1383 N N . ALA A 1 168 ? -14.825 0.875 4.362 1.00 90.50 168 ALA A N 1
ATOM 1384 C CA . ALA A 1 168 ? -15.657 1.134 5.532 1.00 90.50 168 ALA A CA 1
ATOM 1385 C C . ALA A 1 168 ? -16.857 2.058 5.257 1.00 90.50 168 ALA A C 1
ATOM 1387 O O . ALA A 1 168 ? -17.869 1.960 5.944 1.00 90.50 168 ALA A O 1
ATOM 1388 N N . CYS A 1 169 ? -16.773 2.964 4.275 1.00 87.81 169 CYS A N 1
ATOM 1389 C CA . CYS A 1 169 ? -17.866 3.891 3.948 1.00 87.81 169 CYS A CA 1
ATOM 1390 C C . CYS A 1 169 ? -18.807 3.369 2.847 1.00 87.81 169 CYS A C 1
ATOM 1392 O O . CYS A 1 169 ? -19.986 3.738 2.811 1.00 87.81 169 CYS A O 1
ATOM 1394 N N . ARG A 1 170 ? -18.297 2.555 1.912 1.00 86.19 170 ARG A N 1
ATOM 1395 C CA . ARG A 1 170 ? -19.011 2.198 0.671 1.00 86.19 170 ARG A CA 1
ATOM 1396 C C . ARG A 1 170 ? -19.567 0.781 0.642 1.00 86.19 170 ARG A C 1
ATOM 1398 O O . ARG A 1 170 ? -20.330 0.490 -0.275 1.00 86.19 170 ARG A O 1
ATOM 1405 N N . TYR A 1 171 ? -19.202 -0.075 1.591 1.00 87.31 171 TYR A N 1
ATOM 1406 C CA . TYR A 1 171 ? -19.631 -1.471 1.632 1.00 87.31 171 TYR A CA 1
ATOM 1407 C C . TYR A 1 171 ? -20.411 -1.752 2.912 1.00 87.31 171 TYR A C 1
ATOM 1409 O O . TYR A 1 171 ? -19.999 -1.345 3.992 1.00 87.31 171 TYR A O 1
ATOM 1417 N N . GLU A 1 172 ? -21.533 -2.457 2.798 1.00 88.19 172 GLU A N 1
ATOM 1418 C CA . GLU A 1 172 ? -22.311 -2.907 3.961 1.00 88.19 172 GLU A CA 1
ATOM 1419 C C . GLU A 1 172 ? -21.618 -4.054 4.694 1.00 88.19 172 GLU A C 1
ATOM 1421 O O . GLU A 1 172 ? -21.721 -4.161 5.909 1.00 88.19 172 GLU A O 1
ATOM 1426 N N . ARG A 1 173 ? -20.904 -4.892 3.941 1.00 85.62 173 ARG A N 1
ATOM 1427 C CA . ARG A 1 173 ? -20.059 -6.001 4.397 1.00 85.62 173 ARG A CA 1
ATOM 1428 C C . ARG A 1 173 ? -19.059 -6.347 3.283 1.00 85.62 173 ARG A C 1
ATOM 1430 O O . ARG A 1 173 ? -19.233 -5.860 2.157 1.00 85.62 173 ARG A O 1
ATOM 1437 N N . PRO A 1 174 ? -18.025 -7.165 3.533 1.00 82.00 174 PRO A N 1
ATOM 1438 C CA . PRO A 1 174 ? -17.045 -7.514 2.514 1.00 82.00 174 PRO A CA 1
ATOM 1439 C C . PRO A 1 174 ? -17.712 -8.066 1.244 1.00 82.00 174 PRO A C 1
ATOM 1441 O O . PRO A 1 174 ? -18.560 -8.952 1.292 1.00 82.00 174 PRO A O 1
ATOM 1444 N N . GLY A 1 175 ? -17.383 -7.478 0.090 1.00 81.56 175 GLY A N 1
ATOM 1445 C CA . GLY A 1 175 ? -17.954 -7.860 -1.209 1.00 81.56 175 GLY A CA 1
ATOM 1446 C C . GLY A 1 175 ? -19.370 -7.354 -1.517 1.00 81.56 175 GLY A C 1
ATOM 1447 O O . GLY A 1 175 ? -19.819 -7.538 -2.646 1.00 81.56 175 GLY A O 1
ATOM 1448 N N . ALA A 1 176 ? -20.060 -6.688 -0.584 1.00 85.62 176 ALA A N 1
ATOM 1449 C CA . ALA A 1 176 ? -21.405 -6.146 -0.798 1.00 85.62 176 ALA A CA 1
ATOM 1450 C C . ALA A 1 176 ? -21.399 -4.604 -0.753 1.00 85.62 176 ALA A C 1
ATOM 1452 O O . ALA A 1 176 ? -21.296 -4.022 0.334 1.00 85.62 176 ALA A O 1
ATOM 1453 N N . PRO A 1 177 ? -21.485 -3.917 -1.910 1.00 84.56 177 PRO A N 1
ATOM 1454 C CA . PRO A 1 177 ? -21.621 -2.465 -1.952 1.00 84.56 177 PRO A CA 1
ATOM 1455 C C . PRO A 1 177 ? -22.886 -2.011 -1.221 1.00 84.56 177 PRO A C 1
ATOM 1457 O O . PRO A 1 177 ? -23.924 -2.657 -1.330 1.00 84.56 177 PRO A O 1
ATOM 1460 N N . ALA A 1 178 ? -22.807 -0.886 -0.515 1.00 82.12 178 ALA A N 1
ATOM 1461 C CA . ALA A 1 178 ? -23.973 -0.285 0.119 1.00 82.12 178 ALA A CA 1
ATOM 1462 C C . ALA A 1 178 ? -24.974 0.216 -0.930 1.00 82.12 178 ALA A C 1
ATOM 1464 O O . ALA A 1 178 ? -24.556 0.740 -1.967 1.00 82.12 178 ALA A O 1
ATOM 1465 N N . ALA A 1 179 ? -26.276 0.118 -0.636 1.00 77.69 179 ALA A N 1
ATOM 1466 C CA . ALA A 1 179 ? -27.337 0.602 -1.531 1.00 77.69 179 ALA A CA 1
ATOM 1467 C C . ALA A 1 179 ? -27.150 2.082 -1.925 1.00 77.69 179 ALA A C 1
ATOM 1469 O O . ALA A 1 179 ? -27.351 2.461 -3.078 1.00 77.69 179 ALA A O 1
ATOM 1470 N N . GLU A 1 180 ? -26.674 2.896 -0.980 1.00 76.50 180 GLU A N 1
ATOM 1471 C CA . GLU A 1 180 ? -26.233 4.271 -1.206 1.00 76.50 180 GLU A CA 1
ATOM 1472 C C . GLU A 1 180 ? -24.773 4.422 -0.745 1.00 76.50 180 GLU A C 1
ATOM 1474 O O . GLU A 1 180 ? -24.509 4.662 0.441 1.00 76.50 180 GLU A O 1
ATOM 1479 N N . PRO A 1 181 ? -23.785 4.258 -1.651 1.00 70.69 181 PRO A N 1
ATOM 1480 C CA . PRO A 1 181 ? -22.377 4.354 -1.297 1.00 70.69 181 PRO A CA 1
ATOM 1481 C C . PRO A 1 181 ? -22.051 5.750 -0.777 1.00 70.69 181 PRO A C 1
ATOM 1483 O O . PRO A 1 181 ? -22.034 6.729 -1.529 1.00 70.69 181 PRO A O 1
ATOM 1486 N N . ARG A 1 182 ? -21.746 5.846 0.517 1.00 71.56 182 ARG A N 1
ATOM 1487 C CA . ARG A 1 182 ? -21.465 7.134 1.145 1.00 71.56 182 ARG A CA 1
ATOM 1488 C C . ARG A 1 182 ? -20.140 7.675 0.620 1.00 71.56 182 ARG A C 1
ATOM 1490 O O . ARG A 1 182 ? -19.141 6.954 0.518 1.00 71.56 182 ARG A O 1
ATOM 1497 N N . ALA A 1 183 ? -20.134 8.951 0.244 1.00 68.75 183 ALA A N 1
ATOM 1498 C CA . ALA A 1 183 ? -18.905 9.620 -0.147 1.00 68.75 183 ALA A CA 1
ATOM 1499 C C . ALA A 1 183 ? -17.966 9.660 1.062 1.00 68.75 183 ALA A C 1
ATOM 1501 O O . ALA A 1 183 ? -18.374 10.054 2.155 1.00 68.75 183 ALA A O 1
ATOM 1502 N N . TYR A 1 184 ? -16.712 9.260 0.863 1.00 68.75 184 TYR A N 1
ATOM 1503 C CA . TYR A 1 184 ? -15.673 9.497 1.850 1.00 68.75 184 TYR A CA 1
ATOM 1504 C C . TYR A 1 184 ? -14.886 10.749 1.456 1.00 68.75 184 TYR A C 1
ATOM 1506 O O . TYR A 1 184 ? -14.736 11.053 0.267 1.00 68.75 184 TYR A O 1
ATOM 1514 N N . PRO A 1 185 ? -14.374 11.510 2.421 1.00 65.12 185 PRO A N 1
ATOM 1515 C CA . PRO A 1 185 ? -14.022 12.889 2.171 1.00 65.12 185 PRO A CA 1
ATOM 1516 C C . PRO A 1 185 ? -12.511 13.036 2.303 1.00 65.12 185 PRO A C 1
ATOM 1518 O O . PRO A 1 185 ? -11.944 13.184 3.380 1.00 65.12 185 PRO A O 1
ATOM 1521 N N . LYS A 1 186 ? -11.848 12.949 1.153 1.00 65.06 186 LYS A N 1
ATOM 1522 C CA . LYS A 1 186 ? -10.386 12.911 1.066 1.00 65.06 186 LYS A CA 1
ATOM 1523 C C . LYS A 1 186 ? -9.703 14.195 1.553 1.00 65.06 186 LYS A C 1
ATOM 1525 O O . LYS A 1 186 ? -8.592 14.150 2.051 1.00 65.06 186 LYS A O 1
ATOM 1530 N N . ARG A 1 187 ? -10.363 15.349 1.390 1.00 60.12 187 ARG A N 1
ATOM 1531 C CA . ARG A 1 187 ? -9.776 16.681 1.640 1.00 60.12 187 ARG A CA 1
ATOM 1532 C C . ARG A 1 187 ? -10.128 17.280 3.001 1.00 60.12 187 ARG A C 1
ATOM 1534 O O . ARG A 1 187 ? -9.508 18.257 3.413 1.00 60.12 187 ARG A O 1
ATOM 1541 N N . SER A 1 188 ? -11.143 16.758 3.682 1.00 55.00 188 SER A N 1
ATOM 1542 C CA . SER A 1 188 ? -11.597 17.266 4.980 1.00 55.00 188 SER A CA 1
ATOM 1543 C C . SER A 1 188 ? -12.428 16.189 5.664 1.00 55.00 188 SER A C 1
ATOM 1545 O O . SER A 1 188 ? -13.309 15.636 5.018 1.00 55.00 188 SER A O 1
ATOM 1547 N N . PRO A 1 189 ? -12.227 15.886 6.947 1.00 56.22 189 PRO A N 1
ATOM 1548 C CA . PRO A 1 189 ? -13.066 14.930 7.629 1.00 56.22 189 PRO A CA 1
ATOM 1549 C C . PRO A 1 189 ? -14.397 15.644 7.935 1.00 56.22 189 PRO A C 1
ATOM 1551 O O . PRO A 1 189 ? -14.395 16.754 8.474 1.00 56.22 189 PRO A O 1
ATOM 1554 N N . PRO A 1 190 ? -15.566 15.068 7.640 1.00 57.03 190 PRO A N 1
ATOM 1555 C CA . PRO A 1 190 ? -16.774 15.435 8.336 1.00 57.03 190 PRO A CA 1
ATOM 1556 C C . PRO A 1 190 ? -16.511 15.168 9.814 1.00 57.03 190 PRO A C 1
ATOM 1558 O O . PRO A 1 190 ? -15.779 14.242 10.172 1.00 57.03 190 PRO A O 1
ATOM 1561 N N . ALA A 1 191 ? -17.171 15.928 10.684 1.00 62.31 191 ALA A N 1
ATOM 1562 C CA . ALA A 1 191 ? -17.179 15.650 12.120 1.00 62.31 191 ALA A CA 1
ATOM 1563 C C . ALA A 1 191 ? -17.564 14.184 12.441 1.00 62.31 191 ALA A C 1
ATOM 1565 O O . ALA A 1 191 ? -17.276 13.690 13.528 1.00 62.31 191 ALA A O 1
ATOM 1566 N N . LYS A 1 192 ? -18.177 13.476 11.478 1.00 72.75 192 LYS A N 1
ATOM 1567 C CA . LYS A 1 192 ? -18.531 12.061 11.537 1.00 72.75 192 LYS A CA 1
ATOM 1568 C C . LYS A 1 192 ? -18.177 11.350 10.226 1.00 72.75 192 LYS A C 1
ATOM 1570 O O . LYS A 1 192 ? -18.830 11.582 9.210 1.00 72.75 192 LYS A O 1
ATOM 1575 N N . ILE A 1 193 ? -17.157 10.486 10.245 1.00 80.25 193 ILE A N 1
ATOM 1576 C CA . ILE A 1 193 ? -16.843 9.600 9.113 1.00 80.25 193 ILE A CA 1
ATOM 1577 C C . ILE A 1 193 ? -18.044 8.660 8.917 1.00 80.25 193 ILE A C 1
ATOM 1579 O O . ILE A 1 193 ? -18.499 8.065 9.895 1.00 80.25 193 ILE A O 1
ATOM 1583 N N . PRO A 1 194 ? -18.589 8.526 7.697 1.00 86.69 194 PRO A N 1
ATOM 1584 C CA . PRO A 1 194 ? -19.830 7.797 7.461 1.00 86.69 194 PRO A CA 1
ATOM 1585 C C . PRO A 1 194 ? -19.633 6.269 7.403 1.00 86.69 194 PRO A C 1
ATOM 1587 O O . PRO A 1 194 ? -20.077 5.619 6.456 1.00 86.69 194 PRO A O 1
ATOM 1590 N N . ILE A 1 195 ? -18.993 5.700 8.424 1.00 89.38 195 ILE A N 1
ATOM 1591 C CA . ILE A 1 195 ? -18.669 4.273 8.536 1.00 89.38 195 ILE A CA 1
ATOM 1592 C C . ILE A 1 195 ? -19.957 3.438 8.563 1.00 89.38 195 ILE A C 1
ATOM 1594 O O . ILE A 1 195 ? -20.949 3.807 9.200 1.00 89.38 195 ILE A O 1
ATOM 1598 N N . GLN A 1 196 ? -19.952 2.336 7.820 1.00 91.06 196 GLN A N 1
ATOM 1599 C CA . GLN A 1 196 ? -21.051 1.379 7.762 1.00 91.06 196 GLN A CA 1
ATOM 1600 C C . GLN A 1 196 ? -21.048 0.486 9.013 1.00 91.06 196 GLN A C 1
ATOM 1602 O O . GLN A 1 196 ? -19.970 0.207 9.538 1.00 91.06 196 GLN A O 1
ATOM 1607 N N . PRO A 1 197 ? -22.215 0.014 9.497 1.00 92.44 197 PRO A N 1
ATOM 1608 C CA . PRO A 1 197 ? -22.320 -0.676 10.786 1.00 92.44 197 PRO A CA 1
ATOM 1609 C C . PRO A 1 197 ? -21.367 -1.865 10.961 1.00 92.44 197 PRO A C 1
ATOM 1611 O O . PRO A 1 197 ? -20.770 -2.002 12.022 1.00 92.44 197 PRO A O 1
ATOM 1614 N N . TYR A 1 198 ? -21.165 -2.670 9.913 1.00 91.31 198 TYR A N 1
ATOM 1615 C CA . TYR A 1 198 ? -20.229 -3.799 9.934 1.00 91.31 198 TYR A CA 1
ATOM 1616 C C . TYR A 1 198 ? -18.784 -3.373 10.244 1.00 91.31 198 TYR A C 1
ATOM 1618 O O . TYR A 1 198 ? -18.048 -4.086 10.916 1.00 91.31 198 TYR A O 1
ATOM 1626 N N . PHE A 1 199 ? -18.375 -2.189 9.785 1.00 93.12 199 PHE A N 1
ATOM 1627 C CA . PHE A 1 199 ? -17.015 -1.674 9.940 1.00 93.12 199 PHE A CA 1
ATOM 1628 C C . PHE A 1 199 ? -16.856 -0.746 11.155 1.00 93.12 199 PHE A C 1
ATOM 1630 O O . PHE A 1 199 ? -15.851 -0.042 11.24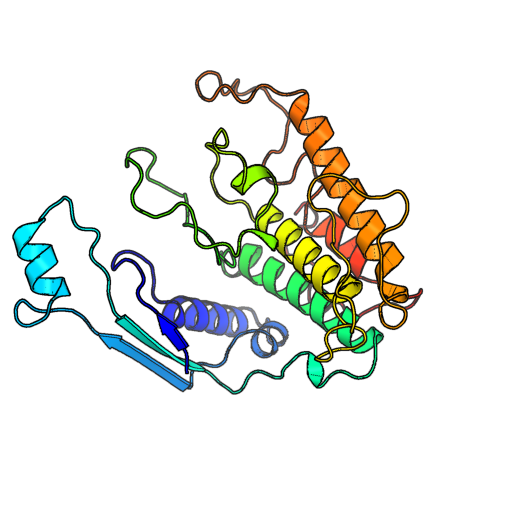9 1.00 93.12 199 PHE A O 1
ATOM 1637 N N . ALA A 1 200 ? -17.814 -0.716 12.090 1.00 93.56 200 ALA A N 1
ATOM 1638 C CA . ALA A 1 200 ? -17.779 0.191 13.240 1.00 93.56 200 ALA A CA 1
ATOM 1639 C C . ALA A 1 200 ? -16.484 0.069 14.072 1.00 93.56 200 ALA A C 1
ATOM 1641 O O . ALA A 1 200 ? -15.920 1.091 14.468 1.00 93.56 200 ALA A O 1
ATOM 1642 N N . GLY A 1 201 ? -15.951 -1.147 14.244 1.00 94.12 201 GLY A N 1
ATOM 1643 C CA . GLY A 1 201 ? -14.693 -1.398 14.961 1.00 94.12 201 GLY A CA 1
ATOM 1644 C C . GLY A 1 201 ? -13.459 -0.699 14.364 1.00 94.12 201 GLY A C 1
ATOM 1645 O O . GLY A 1 201 ? -12.505 -0.404 15.082 1.00 94.12 201 GLY A O 1
ATOM 1646 N N . PHE A 1 202 ? -13.491 -0.334 13.075 1.00 94.88 202 PHE A N 1
ATOM 1647 C CA . PHE A 1 202 ? -12.401 0.381 12.393 1.00 94.88 202 PHE A CA 1
ATOM 1648 C C . PHE A 1 202 ? -12.374 1.884 12.691 1.00 94.88 202 PHE A C 1
ATOM 1650 O O . PHE A 1 202 ? -11.423 2.572 12.313 1.00 94.88 202 PHE A O 1
ATOM 1657 N N . GLU A 1 203 ? -13.400 2.436 13.345 1.00 93.00 203 GLU A N 1
ATOM 1658 C CA . GLU A 1 203 ? -13.508 3.880 13.564 1.00 93.00 203 GLU A CA 1
ATOM 1659 C C . GLU A 1 203 ? -12.318 4.448 14.351 1.00 93.00 203 GLU A C 1
ATOM 1661 O O . GLU A 1 203 ? -11.843 5.546 14.043 1.00 93.00 203 GLU A O 1
ATOM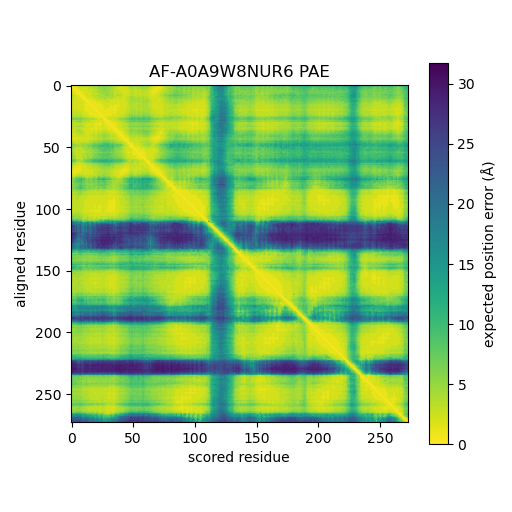 1666 N N . SER A 1 204 ? -11.810 3.700 15.334 1.00 93.62 204 SER A N 1
ATOM 1667 C CA . SER A 1 204 ? -10.647 4.096 16.133 1.00 93.62 204 SER A CA 1
ATOM 1668 C C . SER A 1 204 ? -9.385 4.204 15.271 1.00 93.62 204 SER A C 1
ATOM 1670 O O . SER A 1 204 ? -8.716 5.238 15.303 1.00 93.62 204 SER A O 1
ATOM 1672 N N . TRP A 1 205 ? -9.111 3.196 14.437 1.00 95.62 205 TRP A N 1
ATOM 1673 C CA . TRP A 1 205 ? -7.984 3.185 13.503 1.00 95.62 205 TRP A CA 1
ATOM 1674 C C . TRP A 1 205 ? -8.075 4.340 12.515 1.00 95.62 205 TRP A C 1
ATOM 1676 O O . TRP A 1 205 ? -7.139 5.128 12.388 1.00 95.62 205 TRP A O 1
ATOM 1686 N N . LEU A 1 206 ? -9.229 4.487 11.859 1.00 93.62 206 LEU A N 1
ATOM 1687 C CA . LEU A 1 206 ? -9.439 5.511 10.841 1.00 93.62 206 LEU A CA 1
ATOM 1688 C C . LEU A 1 206 ? -9.264 6.921 11.416 1.00 93.62 206 LEU A C 1
ATOM 1690 O O . LEU A 1 206 ? -8.612 7.756 10.794 1.00 93.62 206 LEU A O 1
ATOM 1694 N N . LYS A 1 207 ? -9.795 7.196 12.613 1.00 91.81 207 LYS A N 1
ATOM 1695 C CA . LYS A 1 207 ? -9.619 8.500 13.272 1.00 91.81 207 LYS A CA 1
ATOM 1696 C C . LYS A 1 207 ? -8.170 8.753 13.674 1.00 91.81 207 LYS A C 1
ATOM 1698 O O . LYS A 1 207 ? -7.696 9.873 13.486 1.00 91.81 207 LYS A O 1
ATOM 1703 N N . SER A 1 208 ? -7.487 7.760 14.240 1.00 93.31 208 SER A N 1
ATOM 1704 C CA . SER A 1 208 ? -6.100 7.904 14.690 1.00 93.31 208 SER A CA 1
ATOM 1705 C C . SER A 1 208 ? -5.153 8.139 13.517 1.00 93.31 208 SER A C 1
ATOM 1707 O O . SER A 1 208 ? -4.447 9.143 13.513 1.00 93.31 208 SER A O 1
ATOM 1709 N N . ILE A 1 209 ? -5.224 7.305 12.476 1.00 93.81 209 ILE A N 1
ATOM 1710 C CA . ILE A 1 209 ? -4.385 7.449 11.278 1.00 93.81 209 ILE A CA 1
ATOM 1711 C C . ILE A 1 209 ? -4.665 8.787 10.588 1.00 93.81 209 ILE A C 1
ATOM 1713 O O . ILE A 1 209 ? -3.734 9.531 10.291 1.00 93.81 209 ILE A O 1
ATOM 1717 N N . TYR A 1 210 ? -5.942 9.153 10.422 1.00 90.88 210 TYR A N 1
ATOM 1718 C CA . TYR A 1 210 ? -6.317 10.443 9.842 1.00 90.88 210 TYR A CA 1
ATOM 1719 C C . TYR A 1 210 ? -5.709 11.630 10.608 1.00 90.88 210 TYR A C 1
ATOM 1721 O O . TYR A 1 210 ? -5.193 12.567 9.996 1.00 90.88 210 TYR A O 1
ATOM 1729 N N . ARG A 1 211 ? -5.771 11.611 11.948 1.00 90.81 211 ARG A N 1
ATOM 1730 C CA . ARG A 1 211 ? -5.197 12.671 12.791 1.00 90.81 211 ARG A CA 1
ATOM 1731 C C . ARG A 1 211 ? -3.691 12.768 12.602 1.00 90.81 211 ARG A C 1
ATOM 1733 O O . ARG A 1 211 ? -3.208 13.880 12.404 1.00 90.81 211 ARG A O 1
ATOM 1740 N N . SER A 1 212 ? -2.983 11.641 12.617 1.00 91.81 212 SER A N 1
ATOM 1741 C CA . SER A 1 212 ? -1.532 11.618 12.433 1.00 91.81 212 SER A CA 1
ATOM 1742 C C . SER A 1 212 ? -1.142 12.144 11.051 1.00 91.81 212 SER A C 1
ATOM 1744 O O . SER A 1 212 ? -0.361 13.087 10.954 1.00 91.81 212 SER A O 1
ATOM 1746 N N . THR A 1 213 ? -1.776 11.656 9.979 1.00 90.38 213 THR A N 1
ATOM 1747 C CA . THR A 1 213 ? -1.550 12.165 8.618 1.00 90.38 213 THR A CA 1
ATOM 1748 C C . THR A 1 213 ? -1.842 13.661 8.513 1.00 90.38 213 THR A C 1
ATOM 1750 O O . THR A 1 213 ? -1.052 14.413 7.941 1.00 90.38 213 THR A O 1
ATOM 1753 N N . ARG A 1 214 ? -2.954 14.138 9.092 1.00 88.19 214 ARG A N 1
ATOM 1754 C CA . ARG A 1 214 ? -3.305 15.560 9.023 1.00 88.19 214 ARG A CA 1
ATOM 1755 C C . ARG A 1 214 ? -2.336 16.435 9.808 1.00 88.19 214 ARG A C 1
ATOM 1757 O O . ARG A 1 214 ? -2.004 17.515 9.326 1.00 88.19 214 ARG A O 1
ATOM 1764 N N . PHE A 1 215 ? -1.911 15.993 10.987 1.00 89.44 215 PHE A N 1
ATOM 1765 C CA . PHE A 1 215 ? -0.919 16.703 11.783 1.00 89.44 215 PHE A CA 1
ATOM 1766 C C . PHE A 1 215 ? 0.404 16.810 11.019 1.00 89.44 215 PHE A C 1
ATOM 1768 O O . PHE A 1 215 ? 0.907 17.918 10.879 1.00 89.44 215 PHE A O 1
ATOM 1775 N N . GLY A 1 216 ? 0.875 15.715 10.411 1.00 89.56 216 GLY A N 1
ATOM 1776 C CA . GLY A 1 216 ? 2.082 15.712 9.581 1.00 89.56 216 GLY A CA 1
ATOM 1777 C C . GLY A 1 216 ? 2.032 16.724 8.430 1.00 89.56 216 GLY A C 1
ATOM 1778 O O . GLY A 1 216 ? 2.961 17.504 8.257 1.00 89.56 216 GLY A O 1
ATOM 1779 N N . TYR A 1 217 ? 0.919 16.790 7.689 1.00 87.75 217 TYR A N 1
ATOM 1780 C CA . TYR A 1 217 ? 0.752 17.777 6.609 1.00 87.75 217 TYR A CA 1
ATOM 1781 C C . TYR A 1 217 ? 0.570 19.225 7.096 1.00 87.75 217 TYR A C 1
ATOM 1783 O O . TYR A 1 217 ? 0.917 20.173 6.394 1.00 87.75 217 TYR A O 1
ATOM 1791 N N . LEU A 1 218 ? -0.041 19.431 8.265 1.00 86.81 218 LEU A N 1
ATOM 1792 C CA . LEU A 1 218 ? -0.132 20.765 8.866 1.00 86.81 218 LEU A CA 1
ATOM 1793 C C . LEU A 1 218 ? 1.239 21.240 9.339 1.00 86.81 218 LEU A C 1
ATOM 1795 O O . LEU A 1 218 ? 1.564 22.413 9.177 1.00 86.81 218 LEU A O 1
ATOM 1799 N N . ASP A 1 219 ? 2.036 20.337 9.899 1.00 84.94 219 ASP A N 1
ATOM 1800 C CA . ASP A 1 219 ? 3.392 20.639 10.322 1.00 84.94 219 ASP A CA 1
ATOM 1801 C C . ASP A 1 219 ? 4.281 20.940 9.116 1.00 84.94 219 ASP A C 1
ATOM 1803 O O . ASP A 1 219 ? 4.902 21.998 9.082 1.00 84.94 219 ASP A O 1
ATOM 1807 N N . SER A 1 220 ? 4.21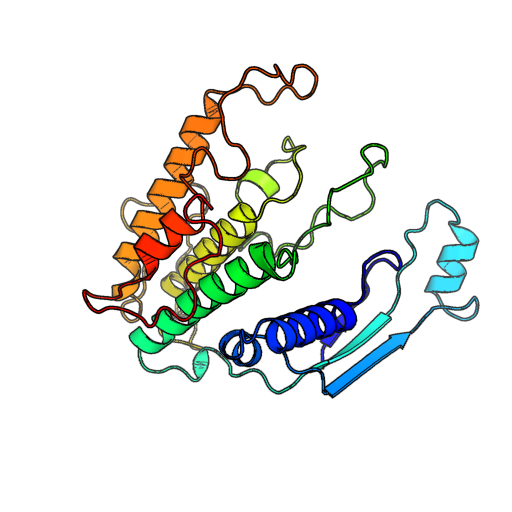0 20.116 8.063 1.00 82.12 220 SER A N 1
ATOM 1808 C CA . SER A 1 220 ? 4.959 20.334 6.821 1.00 82.12 220 SER A CA 1
ATOM 1809 C C . SER A 1 220 ? 4.625 21.666 6.145 1.00 82.12 220 SER A C 1
ATOM 1811 O O . SER A 1 220 ? 5.492 22.273 5.531 1.00 82.12 220 SER A O 1
ATOM 1813 N N . SER A 1 221 ? 3.389 22.167 6.276 1.00 79.94 221 SER A N 1
ATOM 1814 C CA . SER A 1 221 ? 2.985 23.455 5.686 1.00 79.94 221 SER A CA 1
ATOM 1815 C C . SER A 1 221 ? 3.678 24.680 6.298 1.00 79.94 221 SER A C 1
ATOM 1817 O O . SER A 1 221 ? 3.593 25.770 5.736 1.00 79.94 221 SER A O 1
ATOM 1819 N N . LYS A 1 222 ? 4.364 24.509 7.435 1.00 79.06 222 LYS A N 1
ATOM 1820 C CA . LYS A 1 222 ? 5.213 25.539 8.050 1.00 79.06 222 LYS A CA 1
ATOM 1821 C C . LYS A 1 222 ? 6.587 25.646 7.377 1.00 79.06 222 LYS A C 1
ATOM 1823 O O . LYS A 1 222 ? 7.308 26.600 7.651 1.00 79.06 222 LYS A O 1
ATOM 1828 N N . TYR A 1 223 ? 6.933 24.688 6.519 1.00 71.56 223 TYR A N 1
ATOM 1829 C CA . TYR A 1 223 ? 8.209 24.594 5.816 1.00 71.56 223 TYR A CA 1
ATOM 1830 C C . TYR A 1 223 ? 8.004 24.924 4.327 1.00 71.56 223 TYR A C 1
ATOM 1832 O O . TYR A 1 223 ? 6.970 24.594 3.740 1.00 71.56 223 TYR A O 1
ATOM 1840 N N . SER A 1 224 ? 8.958 25.632 3.713 1.00 58.38 224 SER A N 1
ATOM 1841 C CA . SER A 1 224 ? 8.839 26.089 2.320 1.00 58.38 224 SER A CA 1
ATOM 1842 C C . SER A 1 224 ? 9.142 24.953 1.327 1.00 58.38 224 SER A C 1
ATOM 1844 O O . SER A 1 224 ? 10.111 24.229 1.537 1.00 58.38 224 SER A O 1
ATOM 1846 N N . PRO A 1 225 ? 8.380 24.800 0.226 1.00 51.91 225 PRO A N 1
ATOM 1847 C CA . PRO A 1 225 ? 8.640 23.802 -0.816 1.00 51.91 225 PRO A CA 1
ATOM 1848 C C . PRO A 1 225 ? 9.652 24.252 -1.895 1.00 51.91 225 PRO A C 1
ATOM 1850 O O . PRO A 1 225 ? 9.703 23.633 -2.957 1.00 51.91 225 PRO A O 1
ATOM 1853 N N . GLU A 1 226 ? 10.412 25.333 -1.679 1.00 51.34 226 GLU A N 1
ATOM 1854 C CA . GLU A 1 226 ? 11.412 25.852 -2.633 1.00 51.34 226 GLU A CA 1
ATOM 1855 C C . GLU A 1 226 ? 12.567 24.837 -2.823 1.00 51.34 226 GLU A C 1
ATOM 1857 O O . GLU A 1 226 ? 13.379 24.666 -1.916 1.00 51.34 226 GLU A O 1
ATOM 1862 N N . PRO A 1 227 ? 12.676 24.159 -3.984 1.00 48.56 227 PRO A N 1
ATOM 1863 C CA . PRO A 1 227 ? 13.664 23.096 -4.212 1.00 48.56 227 PRO A CA 1
ATOM 1864 C C . PRO A 1 227 ? 15.098 23.615 -4.357 1.00 48.56 227 PRO A C 1
ATOM 1866 O O . PRO A 1 227 ? 16.042 22.843 -4.227 1.00 48.56 227 PRO A O 1
ATOM 1869 N N . ASP A 1 228 ? 15.256 24.909 -4.639 1.00 45.62 228 ASP A N 1
ATOM 1870 C CA . ASP A 1 228 ? 16.556 25.533 -4.918 1.00 45.62 228 ASP A CA 1
ATOM 1871 C C . ASP A 1 228 ? 17.214 26.097 -3.647 1.00 45.62 228 ASP A C 1
ATOM 1873 O O . ASP A 1 228 ? 18.357 26.552 -3.664 1.00 45.62 228 ASP A O 1
ATOM 1877 N N . LEU A 1 229 ? 16.499 26.005 -2.525 1.00 44.44 229 LEU A N 1
ATOM 1878 C CA . LEU A 1 229 ? 16.991 26.203 -1.173 1.00 44.44 229 LEU A CA 1
ATOM 1879 C C . LEU A 1 229 ? 16.574 24.982 -0.359 1.00 44.44 229 LEU A C 1
ATOM 1881 O O . LEU A 1 229 ? 15.839 25.104 0.623 1.00 44.44 229 LEU A O 1
ATOM 1885 N N . VAL A 1 230 ? 17.054 23.793 -0.745 1.00 46.53 230 VAL A N 1
ATOM 1886 C CA . VAL A 1 230 ? 17.280 22.758 0.269 1.00 46.53 230 VAL A CA 1
ATOM 1887 C C . VAL A 1 230 ? 18.334 23.341 1.203 1.00 46.53 230 VAL A C 1
ATOM 1889 O O . VAL A 1 230 ? 19.532 23.108 1.052 1.00 46.53 230 VAL A O 1
ATOM 1892 N N . ASP A 1 231 ? 17.882 24.197 2.113 1.00 41.97 231 ASP A N 1
ATOM 1893 C CA . ASP A 1 231 ? 18.623 24.541 3.295 1.00 41.97 231 ASP A CA 1
ATOM 1894 C C . ASP A 1 231 ? 18.921 23.190 3.930 1.00 41.97 231 ASP A C 1
ATOM 1896 O O . ASP A 1 231 ? 18.010 22.435 4.287 1.00 41.97 231 ASP A O 1
ATOM 1900 N N . GLN A 1 232 ? 20.202 22.840 3.982 1.00 46.84 232 GLN A N 1
ATOM 1901 C CA . GLN A 1 232 ? 20.682 21.599 4.586 1.00 46.84 232 GLN A CA 1
ATOM 1902 C C . GLN A 1 232 ? 20.389 21.554 6.104 1.00 46.84 232 GLN A C 1
ATOM 1904 O O . GLN A 1 232 ? 20.861 20.649 6.782 1.00 46.84 232 GLN A O 1
ATOM 1909 N N . ASP A 1 233 ? 19.603 22.512 6.611 1.00 47.91 233 ASP A N 1
ATOM 1910 C CA . ASP A 1 233 ? 19.299 22.813 8.006 1.00 47.91 233 ASP A CA 1
ATOM 1911 C C . ASP A 1 233 ? 17.795 22.675 8.354 1.00 47.91 233 ASP A C 1
ATOM 1913 O O . ASP A 1 233 ? 17.352 23.050 9.438 1.00 47.91 233 ASP A O 1
ATOM 1917 N N . SER A 1 234 ? 16.959 22.137 7.452 1.00 56.69 234 SER A N 1
ATOM 1918 C CA . SER A 1 234 ? 15.575 21.787 7.806 1.00 56.69 234 SER A CA 1
ATOM 1919 C C . SER A 1 234 ? 15.544 20.424 8.517 1.00 56.69 234 SER A C 1
ATOM 1921 O O . SER A 1 234 ? 15.590 19.384 7.862 1.00 56.69 234 SER A O 1
ATOM 1923 N N . ASP A 1 235 ? 15.377 20.424 9.844 1.00 71.44 235 ASP A N 1
ATOM 1924 C CA . ASP A 1 235 ? 15.157 19.235 10.702 1.00 71.44 235 ASP A CA 1
ATOM 1925 C C . ASP A 1 235 ? 13.882 18.422 10.358 1.00 71.44 235 ASP A C 1
ATOM 1927 O O . ASP A 1 235 ? 13.542 17.451 11.038 1.00 71.44 235 ASP A O 1
ATOM 1931 N N . PHE A 1 236 ? 13.121 18.823 9.335 1.00 80.06 236 PHE A N 1
ATOM 1932 C CA . PHE A 1 236 ? 11.865 18.176 8.979 1.00 80.06 236 PHE A CA 1
ATOM 1933 C C . PHE A 1 236 ? 12.100 16.863 8.222 1.00 80.06 236 PHE A C 1
ATOM 1935 O O . PHE A 1 236 ? 12.594 16.848 7.092 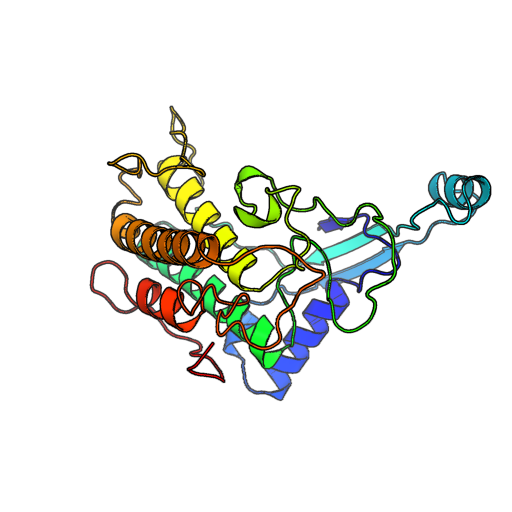1.00 80.06 236 PHE A O 1
ATOM 1942 N N . ASP A 1 237 ? 11.662 15.747 8.803 1.00 85.50 237 ASP A N 1
ATOM 1943 C CA . ASP A 1 237 ? 11.679 14.449 8.137 1.00 85.50 237 ASP A CA 1
ATOM 1944 C C . ASP A 1 237 ? 10.512 14.341 7.147 1.00 85.50 237 ASP A C 1
ATOM 1946 O O . ASP A 1 237 ? 9.396 13.917 7.476 1.00 85.50 237 ASP A O 1
ATOM 1950 N N . TRP A 1 238 ? 10.793 14.696 5.893 1.00 82.25 238 TRP A N 1
ATOM 1951 C CA . TRP A 1 238 ? 9.846 14.589 4.788 1.00 82.25 238 TRP A CA 1
ATOM 1952 C C . TRP A 1 238 ? 9.424 13.158 4.482 1.00 82.25 238 TRP A C 1
ATOM 1954 O O . TRP A 1 238 ? 8.324 12.982 3.965 1.00 82.25 238 TRP A O 1
ATOM 1964 N N . THR A 1 239 ? 10.228 12.144 4.812 1.00 84.00 239 THR A N 1
ATOM 1965 C CA . THR A 1 239 ? 9.922 10.732 4.524 1.00 84.00 239 THR A CA 1
ATOM 1966 C C . THR A 1 239 ? 8.776 10.228 5.390 1.00 84.00 239 THR A C 1
ATOM 1968 O O . THR A 1 239 ? 7.988 9.394 4.948 1.00 84.00 239 THR A O 1
ATOM 1971 N N . THR A 1 240 ? 8.649 10.765 6.605 1.00 86.88 240 THR A N 1
ATOM 1972 C CA . THR A 1 240 ? 7.673 10.308 7.604 1.00 86.88 240 THR A CA 1
ATOM 1973 C C . THR A 1 240 ? 6.706 11.396 8.067 1.00 86.88 240 THR A C 1
ATOM 1975 O O . THR A 1 240 ? 5.843 11.134 8.906 1.00 86.88 240 THR A O 1
ATOM 1978 N N . LEU A 1 241 ? 6.825 12.611 7.519 1.00 87.69 241 LEU A N 1
ATOM 1979 C CA . LEU A 1 241 ? 6.160 13.818 8.017 1.00 87.69 241 LEU A CA 1
ATOM 1980 C C . LEU A 1 241 ? 6.418 14.000 9.521 1.00 87.69 241 LEU A C 1
ATOM 1982 O O . LEU A 1 241 ? 5.473 14.023 10.308 1.00 87.69 241 LEU A O 1
ATOM 1986 N N . ASN A 1 242 ? 7.690 14.052 9.931 1.00 88.88 242 ASN A N 1
ATOM 1987 C CA . ASN A 1 242 ? 8.095 14.121 11.343 1.00 88.88 242 ASN A CA 1
ATOM 1988 C C . ASN A 1 242 ? 7.510 12.983 12.201 1.00 88.88 242 ASN A C 1
ATOM 1990 O O . ASN A 1 242 ? 6.879 13.210 13.233 1.00 88.88 242 ASN A O 1
ATOM 1994 N N . LYS A 1 243 ? 7.690 11.736 11.755 1.00 89.44 243 LYS A N 1
ATOM 1995 C CA . LYS A 1 243 ? 7.220 10.492 12.399 1.00 89.44 243 LYS A CA 1
ATOM 1996 C C . LYS A 1 243 ? 5.694 10.369 12.523 1.00 89.44 243 LYS A C 1
ATOM 1998 O O . LYS A 1 243 ? 5.185 9.425 13.132 1.00 89.44 243 LYS A O 1
ATOM 2003 N N . CYS A 1 244 ? 4.938 11.278 11.908 1.00 89.31 244 CYS A N 1
ATOM 2004 C CA . CYS A 1 244 ? 3.478 11.249 11.940 1.00 89.31 244 CYS A CA 1
ATOM 2005 C C . CYS A 1 244 ? 2.903 10.143 11.051 1.00 89.31 244 CYS A C 1
ATOM 2007 O O . CYS A 1 244 ? 1.848 9.588 11.349 1.00 89.31 244 CYS A O 1
ATOM 2009 N N . VAL A 1 245 ? 3.588 9.811 9.960 1.00 91.88 245 VAL A N 1
ATOM 2010 C CA . VAL A 1 245 ? 3.211 8.745 9.030 1.00 91.88 245 VAL A CA 1
ATOM 2011 C C . VAL A 1 245 ? 4.427 7.848 8.804 1.00 91.88 245 VAL A C 1
ATOM 2013 O O . VAL A 1 245 ? 5.050 7.870 7.748 1.00 91.88 245 VAL A O 1
ATOM 2016 N N . CYS A 1 246 ? 4.766 7.076 9.834 1.00 92.62 246 CYS A N 1
ATOM 2017 C CA . CYS A 1 246 ? 5.780 6.022 9.802 1.00 92.62 246 CYS A CA 1
ATOM 2018 C C . CYS A 1 246 ? 5.164 4.668 10.190 1.00 92.62 246 CYS A C 1
ATOM 2020 O O . CYS A 1 246 ? 4.054 4.617 10.738 1.00 92.62 246 CYS A O 1
ATOM 2022 N N . TYR A 1 247 ? 5.861 3.566 9.923 1.00 93.69 247 TYR A N 1
ATOM 2023 C CA . TYR A 1 247 ? 5.371 2.234 10.258 1.00 93.69 247 TYR A CA 1
ATOM 2024 C C . TYR A 1 247 ? 5.166 2.066 11.751 1.00 93.69 247 TYR A C 1
ATOM 2026 O O . TYR A 1 247 ? 4.121 1.555 12.139 1.00 93.69 247 TYR A O 1
ATOM 2034 N N . ALA A 1 248 ? 6.086 2.544 12.593 1.00 92.31 248 ALA A N 1
ATOM 2035 C CA . ALA A 1 248 ? 5.920 2.492 14.044 1.00 92.31 248 ALA A CA 1
ATOM 2036 C C . ALA A 1 248 ? 4.584 3.111 14.511 1.00 92.31 248 ALA A C 1
ATOM 2038 O O . ALA A 1 248 ? 3.833 2.476 15.258 1.00 92.31 248 ALA A O 1
ATOM 2039 N N . THR A 1 249 ? 4.238 4.306 14.018 1.00 93.31 249 THR A N 1
ATOM 2040 C CA . THR A 1 249 ? 2.995 5.018 14.369 1.00 93.31 249 THR A CA 1
ATOM 2041 C C . THR A 1 249 ? 1.745 4.283 13.874 1.00 93.31 249 THR A C 1
ATOM 2043 O O . THR A 1 249 ? 0.766 4.124 14.615 1.00 93.31 249 THR A O 1
ATOM 2046 N N . ILE A 1 250 ? 1.760 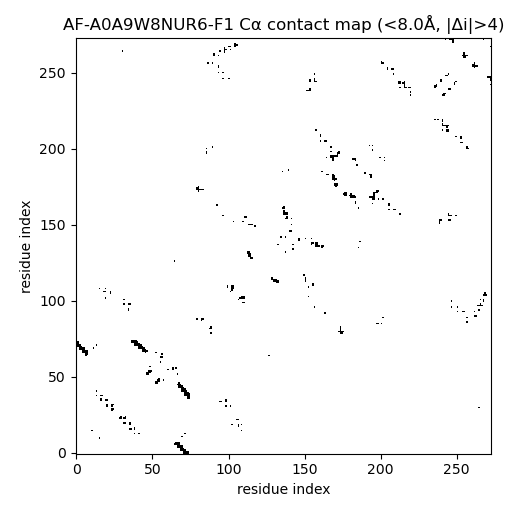3.804 12.626 1.00 94.88 250 ILE A N 1
ATOM 2047 C CA . ILE A 1 250 ? 0.613 3.095 12.041 1.00 94.88 250 ILE A CA 1
ATOM 2048 C C . ILE A 1 250 ? 0.447 1.702 12.667 1.00 94.88 250 ILE A C 1
ATOM 2050 O O . ILE A 1 250 ? -0.669 1.305 12.997 1.00 94.88 250 ILE A O 1
ATOM 2054 N N . ARG A 1 251 ? 1.546 0.994 12.940 1.00 95.00 251 ARG A N 1
ATOM 2055 C CA . ARG A 1 251 ? 1.565 -0.312 13.610 1.00 95.00 251 ARG A CA 1
ATOM 2056 C C . ARG A 1 251 ? 1.039 -0.219 15.030 1.00 95.00 251 ARG A C 1
ATOM 2058 O O . ARG A 1 251 ? 0.200 -1.028 15.405 1.00 95.00 251 ARG A O 1
ATOM 2065 N N . LEU A 1 252 ? 1.463 0.785 15.800 1.00 93.81 252 LEU A N 1
ATOM 2066 C CA . LEU A 1 252 ? 0.926 1.013 17.143 1.00 93.81 252 LEU A CA 1
ATOM 2067 C C . LEU A 1 252 ? -0.603 1.141 17.104 1.00 93.81 252 LEU A C 1
ATOM 2069 O O . LEU A 1 252 ? -1.292 0.531 17.917 1.00 93.81 252 LEU A O 1
ATOM 2073 N N . THR A 1 253 ? -1.125 1.856 16.104 1.00 95.25 253 THR A N 1
ATOM 2074 C CA . THR A 1 253 ? -2.569 2.013 15.896 1.00 95.25 253 THR A CA 1
ATOM 2075 C C . THR A 1 253 ? -3.255 0.699 15.509 1.00 95.25 253 THR A C 1
ATOM 2077 O O . THR A 1 253 ? -4.312 0.389 16.050 1.00 95.25 253 THR A O 1
ATOM 2080 N N . MET A 1 254 ? -2.665 -0.076 14.594 1.00 96.62 254 MET A N 1
ATOM 2081 C CA . MET A 1 254 ? -3.285 -1.273 14.009 1.00 96.62 254 MET A CA 1
ATOM 2082 C C . MET A 1 254 ? -3.004 -2.576 14.776 1.00 96.62 254 MET A C 1
ATOM 2084 O O . MET A 1 254 ? -3.632 -3.589 14.508 1.00 96.62 254 MET A O 1
ATOM 2088 N N . SER A 1 255 ? -2.103 -2.573 15.761 1.00 96.50 255 SER A N 1
ATOM 2089 C CA . SER A 1 255 ? -1.724 -3.773 16.532 1.00 96.50 255 SER A CA 1
ATOM 2090 C C . SER A 1 255 ? -2.822 -4.320 17.459 1.00 96.50 255 SER A C 1
ATOM 2092 O O . SER A 1 255 ? -2.676 -5.405 18.029 1.00 96.50 255 SER A O 1
ATOM 2094 N N . SER A 1 256 ? -3.926 -3.587 17.628 1.00 96.69 256 SER A N 1
ATOM 2095 C CA . SER A 1 256 ? -5.088 -4.027 18.401 1.00 96.69 256 SER A CA 1
ATOM 2096 C C . SER A 1 256 ? -6.392 -3.631 17.719 1.00 96.69 256 SER A C 1
ATOM 2098 O O . SER A 1 256 ? -6.502 -2.539 17.168 1.00 96.69 256 SER A O 1
ATOM 2100 N N . PHE A 1 257 ? -7.391 -4.504 17.783 1.00 97.19 257 PHE A N 1
ATOM 2101 C CA . PHE A 1 257 ? -8.724 -4.295 17.231 1.00 97.19 257 PHE A CA 1
ATOM 2102 C C . PHE A 1 257 ? -9.765 -4.567 18.319 1.00 97.19 257 PHE A C 1
ATOM 2104 O O . PHE A 1 257 ? -9.746 -5.622 18.953 1.00 97.19 257 PHE A O 1
ATOM 2111 N N . GLU A 1 258 ? -10.623 -3.578 18.591 1.00 94.56 258 GLU A N 1
ATOM 2112 C CA . GLU A 1 258 ? -11.655 -3.640 19.643 1.00 94.56 258 GLU A CA 1
ATOM 2113 C C . GLU A 1 258 ? -11.116 -4.084 21.021 1.00 94.56 258 GLU A C 1
ATOM 2115 O O . GLU A 1 258 ? -11.750 -4.835 21.756 1.00 94.56 258 GLU A O 1
ATOM 2120 N N . GLY A 1 259 ? -9.911 -3.619 21.372 1.00 92.50 259 GLY A N 1
ATOM 2121 C CA . GLY A 1 259 ? -9.253 -3.926 22.648 1.00 92.50 259 GLY A CA 1
ATOM 2122 C C . GLY A 1 259 ? -8.502 -5.260 22.688 1.00 92.50 259 GLY A C 1
ATOM 2123 O O . GLY A 1 259 ? -7.856 -5.552 23.690 1.00 92.50 259 GLY A O 1
ATOM 2124 N N . ASN A 1 260 ? -8.529 -6.045 21.609 1.00 95.62 260 ASN A N 1
ATOM 2125 C CA . ASN A 1 260 ? -7.817 -7.316 21.505 1.00 95.62 260 ASN A CA 1
ATOM 2126 C C . ASN A 1 260 ? -6.584 -7.177 20.616 1.00 95.62 260 ASN A C 1
ATOM 2128 O O . ASN A 1 260 ? -6.644 -6.552 19.559 1.00 95.62 260 ASN A O 1
ATOM 2132 N N . HIS A 1 261 ? -5.471 -7.797 21.004 1.00 97.00 261 HIS A N 1
ATOM 2133 C CA . HIS A 1 261 ? -4.276 -7.811 20.165 1.00 97.00 261 HIS A CA 1
ATOM 2134 C C . HIS A 1 261 ? -4.507 -8.589 18.860 1.00 97.00 261 HIS A C 1
ATOM 2136 O O . HIS A 1 261 ? -5.154 -9.646 18.836 1.00 97.00 261 HIS A O 1
ATOM 2142 N N . LEU A 1 262 ? -3.959 -8.041 17.778 1.00 97.75 262 LEU A N 1
ATOM 2143 C CA . LEU A 1 262 ? -3.796 -8.726 16.502 1.00 97.75 262 LEU A CA 1
ATOM 2144 C C . LEU A 1 262 ? -2.426 -9.406 16.441 1.00 97.75 262 LEU A C 1
ATOM 2146 O O . LEU A 1 262 ? -1.500 -9.068 17.184 1.00 97.75 262 LEU A O 1
ATOM 2150 N N . GLU A 1 263 ? -2.298 -10.390 15.559 1.00 96.75 263 GLU A N 1
ATOM 2151 C CA . GLU A 1 263 ? -1.059 -11.135 15.386 1.00 96.75 263 GLU A CA 1
ATOM 2152 C C . GLU A 1 263 ? 0.002 -10.242 14.734 1.00 96.75 263 GLU A C 1
ATOM 2154 O O . GLU A 1 263 ? -0.147 -9.808 13.589 1.00 96.75 263 GLU A O 1
ATOM 2159 N N . THR A 1 264 ? 1.083 -9.979 15.472 1.00 95.25 264 THR A N 1
ATOM 2160 C CA . THR A 1 264 ? 2.272 -9.313 14.935 1.00 95.25 264 THR A CA 1
ATOM 2161 C C . THR A 1 264 ? 3.237 -10.378 14.431 1.00 95.25 264 THR A C 1
ATOM 2163 O O . THR A 1 264 ? 3.947 -11.010 15.207 1.00 95.25 264 THR A O 1
ATOM 2166 N N . ARG A 1 265 ? 3.231 -10.582 13.117 1.00 93.12 265 ARG A N 1
ATOM 2167 C CA . ARG A 1 265 ? 4.136 -11.452 12.365 1.00 93.12 265 ARG A CA 1
ATOM 2168 C C . ARG A 1 265 ? 5.529 -10.849 12.243 1.00 93.12 265 ARG A C 1
ATOM 2170 O O . ARG A 1 265 ? 6.509 -11.587 12.204 1.00 93.12 265 ARG A O 1
ATOM 2177 N N . TRP A 1 266 ? 5.620 -9.519 12.175 1.00 90.38 266 TRP A N 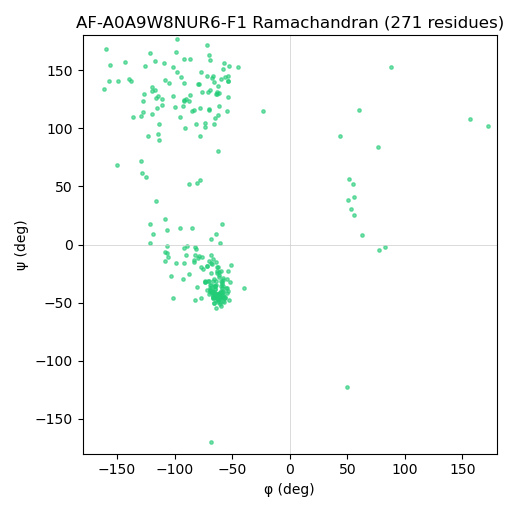1
ATOM 2178 C CA . TRP A 1 266 ? 6.892 -8.821 12.039 1.00 90.38 266 TRP A CA 1
ATOM 2179 C C . TRP A 1 266 ? 6.822 -7.369 12.524 1.00 90.38 266 TRP A C 1
ATOM 2181 O O . TRP A 1 266 ? 5.826 -6.678 12.320 1.00 90.38 266 TRP A O 1
ATOM 2191 N N . ALA A 1 267 ? 7.886 -6.916 13.191 1.00 77.69 267 ALA A N 1
ATOM 2192 C CA . ALA A 1 267 ? 7.910 -5.658 13.940 1.00 77.69 267 ALA A CA 1
ATOM 2193 C C . ALA A 1 267 ? 8.982 -4.659 13.462 1.00 77.69 267 ALA A C 1
ATOM 2195 O O . ALA A 1 267 ? 9.291 -3.711 14.185 1.00 77.69 267 ALA A O 1
ATOM 2196 N N . GLY A 1 268 ? 9.517 -4.824 12.251 1.00 76.62 268 GLY A N 1
ATOM 2197 C CA . GLY A 1 268 ? 10.603 -3.977 11.755 1.00 76.62 268 GLY A CA 1
ATOM 2198 C C . GLY A 1 268 ? 11.988 -4.501 12.129 1.00 76.62 268 GLY A C 1
ATOM 2199 O O . GLY A 1 268 ? 12.167 -5.168 13.148 1.00 76.62 268 GLY A O 1
ATOM 2200 N N . CYS A 1 269 ? 12.981 -4.165 11.311 1.00 69.50 269 CYS A N 1
ATOM 2201 C CA . CYS A 1 269 ? 14.390 -4.207 11.695 1.00 69.50 269 CYS A CA 1
ATOM 2202 C C . CYS A 1 269 ? 14.823 -2.886 12.349 1.00 69.50 269 CYS A C 1
ATOM 2204 O O . CYS A 1 269 ? 15.755 -2.894 13.153 1.00 69.50 269 CYS A O 1
ATOM 2206 N N . ASN A 1 270 ? 14.146 -1.773 12.031 1.00 61.62 270 ASN A N 1
ATOM 2207 C CA . ASN A 1 270 ? 14.412 -0.461 12.616 1.00 61.62 270 ASN A CA 1
ATOM 2208 C C . ASN A 1 270 ? 13.208 0.034 13.448 1.00 61.62 270 ASN A C 1
ATOM 2210 O O . ASN A 1 270 ? 12.138 0.258 12.885 1.00 61.62 270 ASN A O 1
ATOM 2214 N N . PRO A 1 271 ? 13.346 0.241 14.772 1.00 52.81 271 PRO A N 1
ATOM 2215 C CA . PRO A 1 271 ? 12.269 0.797 15.593 1.00 52.81 271 PRO A CA 1
ATOM 2216 C C . PRO A 1 271 ? 11.940 2.266 15.267 1.00 52.81 271 PRO A C 1
ATOM 2218 O O . PRO A 1 271 ? 10.870 2.735 15.653 1.00 52.81 271 PRO A O 1
ATOM 2221 N N . ASP A 1 272 ? 12.833 2.977 14.567 1.00 50.06 272 ASP A N 1
ATOM 2222 C CA . ASP A 1 272 ? 12.666 4.383 14.180 1.00 50.06 272 ASP A CA 1
ATOM 2223 C C . ASP A 1 272 ? 11.959 4.588 12.823 1.00 50.06 272 ASP A C 1
ATOM 2225 O O . ASP A 1 272 ? 11.733 5.737 12.425 1.00 50.06 272 ASP A O 1
ATOM 2229 N N . HIS A 1 273 ? 11.598 3.507 12.118 1.00 49.50 273 HIS A N 1
ATOM 2230 C CA . HIS A 1 273 ? 10.839 3.542 10.860 1.00 49.50 273 HIS A CA 1
ATOM 2231 C C . HIS A 1 273 ? 9.414 2.999 11.002 1.00 49.50 273 HIS A C 1
ATOM 2233 O O . HIS A 1 273 ? 9.131 2.087 11.813 1.00 49.50 273 HIS A O 1
#

Nearest PDB structures (foldseek):
  6qa2-assembly1_E  TM=2.894E-01  e=3.884E+00  Mycobacterium tuberculosis H37Ra
  4dut-assembly2_B  TM=3.032E-01  e=8.615E+00  Burkholderia thailandensis E264

pLDDT: mean 81.24, std 17.21, range [30.05, 97.75]

Foldseek 3Di:
DDKDKDQPPDDDPVVLLVLLCVLCVVVVLVVLVVVGWAWPDKDKAADDCVDPLNVCCVVCPPNDRGIIMMDTDIDDDDAQLVDDALQVVLLVLLSVLFSQQCCVFRVVDHPPCAADDDDDDPDDDDDPRLDSDPVQLFDPLSPDPLRPDGDASLRVVSSSLSVLLQCQQQALHRPHGDPDRDDADNPDHDPDSNGHPSNPQCPQLSVQLVVLSVVLVVLCVVPDPPPVPPPVPPPQDPNCSNVSRDSLSSSVSSQDTPNHGHDDSDDHPDNSD

Mean predicted aligned error: 8.93 Å